Protein AF-A0AAV3VYD9-F1 (afdb_monomer)

Foldseek 3Di:
DQPVLVVLVVLLVVLVVLVLLLLLLLLLLVLLLVLLPDPDPVVVVVVVVVVVVVCVVVVVVVVVVVVVVCVVVVPCVPPDVVVCVVVCVVPPPCPPPDPDPVNVVVPQQDDPDPVCLSDSSNVNVVNVVSNVNSNVLNVVPPVSPVVSVVSNVSNVVSVVSVVVSVVSVVSNVVSVCSNVPD

InterPro domains:
  IPR001991 Sodium:dicarboxylate symporter [PF00375] (3-182)
  IPR001991 Sodium:dicarboxylate symporter [PTHR42865] (5-181)
  IPR036458 Sodium:dicarboxylate symporter superfamily [G3DSA:1.10.3860.10] (2-182)
  IPR036458 Sodium:dicarboxylate symporter superfamily [SSF118215] (5-181)

Mean predicted aligned error: 10.73 Å

Secondary structure (DSSP, 8-state):
-TTTGGGTHHHHHHHHHHHHHHHHHHHHHHHHHHHHT-S-HHHHHHHHHHHHHHHHHHHHHHHHHHHHHHHHH-TTTT--THHHHHHHHHT-----TT--HHHHHHHHH--SSHHHHTSGGGHHHHHHHHHHHHHHHHHTHHHHHHHHHHHHHHHHHHHHHHHHHHHHHHHHHHHHHHHHH-

pLDDT: mean 80.85, std 14.14, range [41.44, 96.25]

Nearest PDB structures (foldseek):
  7awl-assembly1_A  TM=7.822E-01  e=3.784E-04  Homo sapiens
  7awp-assembly1_A  TM=7.091E-01  e=5.932E-04  Homo sapiens

Organism: NCBI:txid223919

Solvent-accessible surface area (backbone atoms only — not comparable to full-atom values): 9770 Å² total; per-residue (Å²): 96,68,76,71,26,59,74,34,36,62,52,16,50,49,44,53,50,53,55,58,63,47,48,50,59,42,52,36,23,43,46,16,21,58,42,25,72,50,93,48,73,75,54,54,62,52,51,53,53,52,52,51,52,52,51,52,53,51,49,53,54,50,49,54,51,50,53,51,52,46,70,74,67,42,89,62,77,86,64,62,71,71,71,49,53,63,51,53,62,74,58,51,69,74,71,62,83,82,68,45,74,66,53,57,49,48,59,50,50,46,68,96,47,78,72,50,41,70,33,77,92,30,48,58,20,29,51,51,52,19,45,51,52,5,46,52,32,41,74,46,47,80,79,14,47,65,56,34,51,50,28,44,50,47,26,54,52,43,52,52,52,52,52,58,53,54,72,49,38,68,60,15,51,50,22,40,51,39,44,78,76,53

Structure (mmCIF, N/CA/C/O backbone):
data_AF-A0AAV3VYD9-F1
#
_entry.id   AF-A0AAV3VYD9-F1
#
loop_
_atom_site.group_PDB
_atom_site.id
_atom_site.type_symbol
_atom_site.label_atom_id
_atom_site.label_alt_id
_atom_site.label_comp_id
_atom_site.label_asym_id
_atom_site.label_entity_id
_atom_site.label_seq_id
_atom_site.pdbx_PDB_ins_code
_atom_site.Cartn_x
_atom_site.Cartn_y
_atom_site.Cartn_z
_atom_site.occupancy
_atom_site.B_iso_or_equiv
_atom_site.auth_seq_id
_atom_site.auth_comp_id
_atom_sit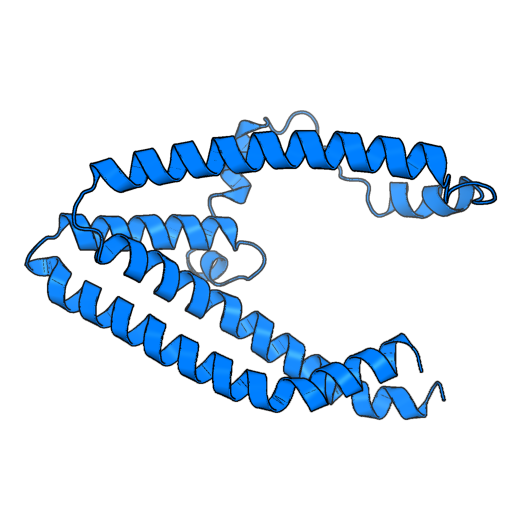e.auth_asym_id
_atom_site.auth_atom_id
_atom_site.pdbx_PDB_model_num
ATOM 1 N N . MET A 1 1 ? 13.349 -8.724 -33.057 1.00 50.47 1 MET A N 1
ATOM 2 C CA . MET A 1 1 ? 12.192 -9.263 -33.808 1.00 50.47 1 MET A CA 1
ATOM 3 C C . MET A 1 1 ? 11.042 -8.254 -33.669 1.00 50.47 1 MET A C 1
ATOM 5 O O . MET A 1 1 ? 10.040 -8.552 -33.035 1.00 50.47 1 MET A O 1
ATOM 9 N N . GLY A 1 2 ? 11.182 -7.061 -34.263 1.00 57.44 2 GLY A N 1
ATOM 10 C CA . GLY A 1 2 ? 10.432 -5.859 -33.850 1.00 57.44 2 GLY A CA 1
ATOM 11 C C . GLY A 1 2 ? 8.926 -5.817 -34.159 1.00 57.44 2 GLY A C 1
ATOM 12 O O . GLY A 1 2 ? 8.182 -5.176 -33.428 1.00 57.44 2 GLY A O 1
ATOM 13 N N . ASP A 1 3 ? 8.431 -6.537 -35.175 1.00 59.22 3 ASP A N 1
ATOM 14 C CA . ASP A 1 3 ? 6.988 -6.537 -35.504 1.00 59.22 3 ASP A CA 1
ATOM 15 C C . ASP A 1 3 ? 6.217 -7.737 -34.930 1.00 59.22 3 ASP A C 1
ATOM 17 O O . ASP A 1 3 ? 5.017 -7.646 -34.673 1.00 59.22 3 ASP A O 1
ATOM 21 N N . LYS A 1 4 ? 6.896 -8.859 -34.650 1.00 56.44 4 LYS A N 1
ATOM 22 C CA . LYS A 1 4 ? 6.267 -10.049 -34.042 1.00 56.44 4 LYS A CA 1
ATOM 23 C C . LYS A 1 4 ? 6.101 -9.917 -32.520 1.00 56.44 4 LYS A C 1
ATOM 25 O O . LYS A 1 4 ? 5.222 -10.561 -31.953 1.00 56.44 4 LYS A O 1
ATOM 30 N N . ALA A 1 5 ? 6.883 -9.053 -31.867 1.00 57.97 5 ALA A N 1
ATOM 31 C CA . ALA A 1 5 ? 6.793 -8.778 -30.429 1.00 57.97 5 ALA A CA 1
ATOM 32 C C . ALA A 1 5 ? 5.527 -7.988 -30.030 1.00 57.97 5 ALA A C 1
ATOM 34 O O . ALA A 1 5 ? 5.033 -8.123 -28.909 1.00 57.97 5 ALA A O 1
ATOM 35 N N . LYS A 1 6 ? 4.927 -7.220 -30.955 1.00 62.19 6 LYS A N 1
ATOM 36 C CA . LYS A 1 6 ? 3.648 -6.516 -30.722 1.00 62.19 6 LYS A CA 1
ATOM 37 C C . LYS A 1 6 ? 2.469 -7.457 -30.465 1.00 62.19 6 LYS A C 1
ATOM 39 O O . LYS A 1 6 ? 1.514 -7.052 -29.812 1.00 62.19 6 LYS A O 1
ATOM 44 N N . ILE A 1 7 ? 2.547 -8.712 -30.913 1.00 66.44 7 ILE A N 1
ATOM 45 C CA . ILE A 1 7 ? 1.498 -9.721 -30.691 1.00 66.44 7 ILE A CA 1
ATOM 46 C C . ILE A 1 7 ? 1.392 -10.089 -29.200 1.00 66.44 7 ILE A C 1
ATOM 48 O O . ILE A 1 7 ? 0.309 -10.416 -28.721 1.00 66.44 7 ILE A O 1
ATOM 52 N N . PHE A 1 8 ? 2.489 -9.973 -28.441 1.00 69.50 8 PHE A N 1
ATOM 53 C CA . PHE A 1 8 ? 2.517 -10.253 -27.001 1.00 69.50 8 PHE A CA 1
ATOM 54 C C . PHE A 1 8 ? 2.193 -9.024 -26.135 1.00 69.50 8 PHE A C 1
ATOM 56 O O . PHE A 1 8 ? 1.803 -9.180 -24.980 1.00 69.50 8 PHE A O 1
ATOM 63 N N . ALA A 1 9 ? 2.254 -7.808 -26.689 1.00 74.69 9 ALA A N 1
ATOM 64 C CA . ALA A 1 9 ? 1.874 -6.570 -26.001 1.00 74.69 9 ALA A CA 1
ATOM 65 C C . ALA A 1 9 ? 0.512 -6.624 -25.266 1.00 74.69 9 ALA A C 1
ATOM 67 O O . ALA A 1 9 ? 0.464 -6.201 -24.108 1.00 74.69 9 ALA A O 1
ATOM 68 N N . PRO A 1 10 ? -0.586 -7.166 -25.842 1.00 81.94 10 PRO A N 1
ATOM 69 C CA . PRO A 1 10 ? -1.868 -7.246 -25.137 1.00 81.94 10 PRO A CA 1
ATOM 70 C C . PRO A 1 10 ? -1.821 -8.117 -23.872 1.00 81.94 10 PRO A C 1
ATOM 72 O O . PRO A 1 10 ? -2.524 -7.812 -22.911 1.00 81.94 10 PRO A O 1
ATOM 75 N N . LEU A 1 11 ? -0.974 -9.152 -23.822 1.00 81.75 11 LEU A N 1
ATOM 76 C CA . LEU A 1 11 ? -0.834 -10.021 -22.645 1.00 81.75 11 LEU A CA 1
ATOM 77 C C . LEU A 1 11 ? -0.140 -9.297 -21.485 1.00 81.75 11 LEU A C 1
ATOM 79 O O . LEU A 1 11 ? -0.572 -9.429 -20.337 1.00 81.75 11 LEU A O 1
ATOM 83 N N . GLY A 1 12 ? 0.896 -8.508 -21.789 1.00 82.12 12 GLY A N 1
ATOM 84 C CA . GLY A 1 12 ? 1.578 -7.657 -20.811 1.00 82.12 12 GLY A CA 1
ATOM 85 C C . GLY A 1 12 ? 0.694 -6.503 -20.339 1.00 82.12 12 GLY A C 1
ATOM 86 O O . GLY A 1 12 ? 0.603 -6.239 -19.141 1.00 82.12 12 GLY A O 1
ATOM 87 N N . ASN A 1 13 ? -0.037 -5.869 -21.259 1.00 85.56 13 ASN A N 1
ATOM 88 C CA . ASN A 1 13 ? -0.940 -4.772 -20.919 1.00 85.56 13 ASN A CA 1
ATOM 89 C C . ASN A 1 13 ? -2.125 -5.245 -20.063 1.00 85.56 13 ASN A C 1
ATOM 91 O O . ASN A 1 13 ? -2.513 -4.563 -19.118 1.00 85.56 13 ASN A O 1
ATOM 95 N N . LEU A 1 14 ? -2.659 -6.443 -20.332 1.00 87.25 14 LEU A N 1
ATOM 96 C CA . LEU A 1 14 ? -3.676 -7.070 -19.488 1.00 87.25 14 LEU A CA 1
ATOM 97 C C . LEU A 1 14 ? -3.165 -7.279 -18.057 1.00 87.25 14 LEU A C 1
ATOM 99 O O . LEU A 1 14 ? -3.857 -6.916 -17.110 1.00 87.25 14 LEU A O 1
ATOM 103 N N . PHE A 1 15 ? -1.950 -7.811 -17.888 1.00 88.00 15 PHE A N 1
ATOM 104 C CA . PHE A 1 15 ? -1.350 -7.991 -16.562 1.00 88.00 15 PHE A CA 1
ATOM 105 C C . PHE A 1 15 ? -1.209 -6.661 -15.811 1.00 88.00 15 PHE A C 1
ATOM 107 O O . PHE A 1 15 ? -1.638 -6.554 -14.661 1.00 88.00 15 PHE A O 1
ATOM 114 N N . LEU A 1 16 ? -0.651 -5.640 -16.468 1.00 88.25 16 LEU A N 1
ATOM 115 C CA . LEU A 1 16 ? -0.477 -4.318 -15.865 1.00 88.25 16 LEU A CA 1
ATOM 116 C C . LEU A 1 16 ? -1.819 -3.692 -15.475 1.00 88.25 16 LEU A C 1
ATOM 118 O O . LEU A 1 16 ? -1.951 -3.193 -14.358 1.00 88.25 16 LEU A O 1
ATOM 122 N N . ASN A 1 17 ? -2.828 -3.779 -16.344 1.00 89.94 17 ASN A N 1
ATOM 123 C CA . ASN A 1 17 ? -4.168 -3.276 -16.049 1.00 89.94 17 ASN A CA 1
ATOM 124 C C . ASN A 1 17 ? -4.786 -3.989 -14.840 1.00 89.94 17 ASN A C 1
ATOM 126 O O . ASN A 1 17 ? -5.318 -3.321 -13.958 1.00 89.94 17 ASN A O 1
ATOM 130 N N . LEU A 1 18 ? -4.655 -5.316 -14.744 1.00 89.88 18 LEU A N 1
ATOM 131 C CA . LEU A 1 18 ? -5.141 -6.077 -13.589 1.00 89.88 18 LEU A CA 1
ATOM 132 C C . LEU A 1 18 ? -4.458 -5.635 -12.285 1.00 89.88 18 LEU A C 1
ATOM 134 O O . LEU A 1 18 ? -5.140 -5.409 -11.285 1.00 89.88 18 LEU A O 1
ATOM 138 N N . ILE A 1 19 ? -3.134 -5.449 -12.289 1.00 89.38 19 ILE A N 1
ATOM 139 C CA . ILE A 1 19 ? -2.397 -4.955 -11.115 1.00 89.38 19 ILE A CA 1
ATOM 140 C C . ILE A 1 19 ? -2.826 -3.528 -10.747 1.00 89.38 19 ILE A C 1
ATOM 142 O O . ILE A 1 19 ? -3.051 -3.236 -9.571 1.00 89.38 19 ILE A O 1
ATOM 146 N N . PHE A 1 20 ? -2.985 -2.642 -11.732 1.00 88.44 20 PHE A N 1
ATOM 147 C CA . PHE A 1 20 ? -3.399 -1.261 -11.488 1.00 88.44 20 PHE A CA 1
ATOM 148 C C . PHE A 1 20 ? -4.834 -1.152 -10.972 1.00 88.44 20 PHE A C 1
ATOM 150 O O . PHE A 1 20 ? -5.078 -0.355 -10.068 1.00 88.44 20 PHE A O 1
ATOM 157 N N . THR A 1 21 ? -5.768 -1.965 -11.470 1.00 90.12 21 THR A N 1
ATOM 158 C CA . THR A 1 21 ? -7.143 -2.008 -10.951 1.00 90.12 21 THR A CA 1
ATOM 159 C C . THR A 1 21 ? -7.190 -2.557 -9.528 1.00 90.12 21 THR A C 1
ATOM 161 O O . THR A 1 21 ? -7.949 -2.044 -8.711 1.00 90.12 21 THR A O 1
ATOM 164 N N . MET A 1 22 ? -6.357 -3.548 -9.195 1.00 91.31 22 MET A N 1
ATOM 165 C CA . MET A 1 22 ? -6.303 -4.106 -7.839 1.00 91.31 22 MET A CA 1
ATOM 166 C C . MET A 1 22 ? -5.689 -3.171 -6.802 1.00 91.31 22 MET A C 1
ATOM 168 O O . MET A 1 22 ? -5.936 -3.351 -5.610 1.00 91.31 22 MET A O 1
ATOM 172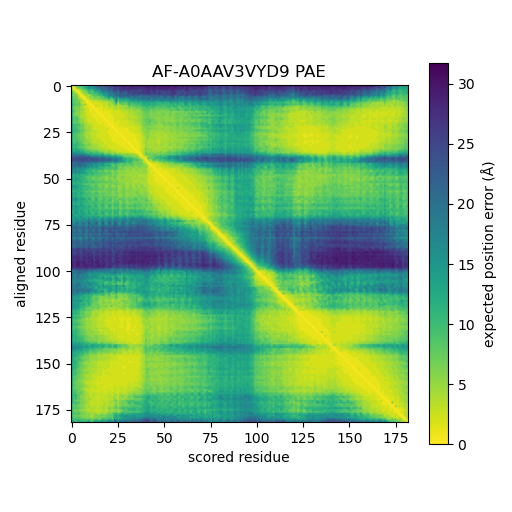 N N . LEU A 1 23 ? -4.928 -2.167 -7.236 1.00 90.94 23 LEU A N 1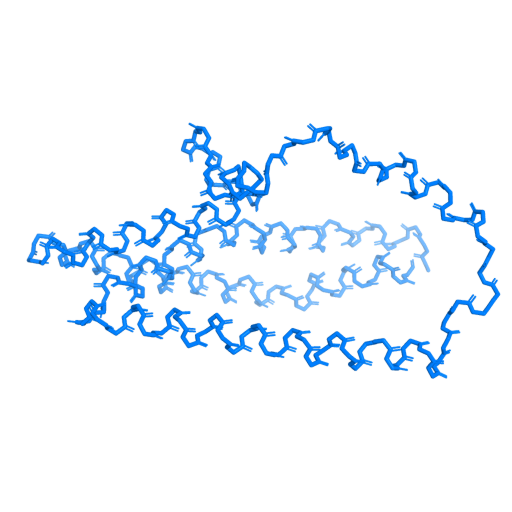
ATOM 173 C CA . LEU A 1 23 ? -4.252 -1.212 -6.362 1.00 90.94 23 LEU A CA 1
ATOM 174 C C . LEU A 1 23 ? -5.243 -0.424 -5.490 1.00 90.94 23 LEU A C 1
ATOM 176 O O . LEU A 1 23 ? -5.013 -0.235 -4.299 1.00 90.94 23 LEU A O 1
ATOM 180 N N . VAL A 1 24 ? -6.370 -0.003 -6.056 1.00 92.12 24 VAL A N 1
ATOM 181 C CA . VAL A 1 24 ? -7.401 0.762 -5.339 1.00 92.12 24 VAL A CA 1
ATOM 182 C C . VAL A 1 24 ? -8.045 -0.059 -4.204 1.00 92.12 24 VAL A C 1
ATOM 184 O O . VAL A 1 24 ? -7.949 0.358 -3.046 1.00 92.12 24 VAL A O 1
ATOM 187 N N . PRO A 1 25 ? -8.648 -1.242 -4.454 1.00 92.12 25 PRO A N 1
ATOM 188 C CA . PRO A 1 25 ? -9.282 -2.028 -3.399 1.00 92.12 25 PRO A CA 1
ATOM 189 C C . PRO A 1 25 ? -8.281 -2.552 -2.364 1.00 92.12 25 PRO A C 1
ATOM 191 O O . PRO A 1 25 ? -8.611 -2.567 -1.178 1.00 92.12 25 PRO A O 1
ATOM 194 N N . ILE A 1 26 ? -7.061 -2.947 -2.762 1.00 94.00 26 ILE A N 1
ATOM 195 C CA . ILE A 1 26 ? -6.076 -3.454 -1.791 1.00 94.00 26 ILE A CA 1
ATOM 196 C C . ILE A 1 26 ? -5.644 -2.360 -0.824 1.00 94.00 26 ILE A C 1
ATOM 198 O O . ILE A 1 26 ? -5.606 -2.600 0.381 1.00 94.00 26 ILE A O 1
ATOM 202 N N . VAL A 1 27 ? -5.379 -1.153 -1.326 1.00 93.56 27 VAL A N 1
ATOM 203 C CA . VAL A 1 27 ? -4.988 -0.017 -0.488 1.00 93.56 27 VAL A CA 1
ATOM 204 C C . VAL A 1 27 ? -6.129 0.356 0.452 1.00 93.56 27 VAL A C 1
ATOM 206 O O . VAL A 1 27 ? -5.896 0.490 1.654 1.00 93.56 27 VAL A O 1
ATOM 209 N N . PHE A 1 28 ? -7.362 0.423 -0.058 1.00 94.44 28 PHE A N 1
ATOM 210 C CA . PHE A 1 28 ? -8.531 0.735 0.758 1.00 94.44 28 PHE A CA 1
ATOM 211 C C . PHE A 1 28 ? -8.736 -0.270 1.897 1.00 94.44 28 PHE A C 1
ATOM 213 O O . PHE A 1 28 ? -8.681 0.100 3.073 1.00 94.44 28 PHE A O 1
ATOM 220 N N . PHE A 1 29 ? -8.919 -1.554 1.572 1.00 95.56 29 PHE A N 1
ATOM 221 C CA . PHE A 1 29 ? -9.206 -2.568 2.585 1.00 95.56 29 PHE A CA 1
ATOM 222 C C . PHE A 1 29 ? -8.025 -2.797 3.529 1.00 95.56 29 PHE A C 1
ATOM 224 O O . PHE A 1 29 ? -8.232 -2.952 4.733 1.00 95.56 29 PHE A O 1
ATOM 231 N N . SER A 1 30 ? -6.787 -2.795 3.027 1.00 94.25 30 SER A N 1
ATOM 232 C CA . SER A 1 30 ? -5.606 -3.022 3.865 1.00 94.25 30 SER A CA 1
ATOM 233 C C . SER A 1 30 ? -5.406 -1.895 4.876 1.00 94.25 30 SER A C 1
ATOM 235 O O . SER A 1 30 ? -5.179 -2.173 6.051 1.00 94.25 30 SER A O 1
ATOM 237 N N . ILE A 1 31 ? -5.502 -0.631 4.457 1.00 93.50 31 ILE A N 1
ATOM 238 C CA . ILE A 1 31 ? -5.259 0.506 5.357 1.00 93.50 31 ILE A CA 1
ATOM 239 C C . ILE A 1 31 ? -6.425 0.677 6.330 1.00 93.50 31 ILE A C 1
ATOM 241 O O . ILE A 1 31 ? -6.204 0.805 7.537 1.00 93.50 31 ILE A O 1
ATOM 245 N N . ALA A 1 32 ? -7.664 0.616 5.831 1.00 93.75 32 ALA A N 1
ATOM 246 C CA . ALA A 1 32 ? -8.843 0.743 6.677 1.00 93.75 32 ALA A CA 1
ATOM 247 C C . ALA A 1 32 ? -8.913 -0.386 7.721 1.00 93.75 32 ALA A C 1
ATOM 249 O O . ALA A 1 32 ? -9.151 -0.108 8.897 1.00 93.75 32 ALA A O 1
ATOM 250 N N . SER A 1 33 ? -8.641 -1.643 7.339 1.00 93.50 33 SER A N 1
ATOM 251 C CA . SER A 1 33 ? -8.625 -2.770 8.288 1.00 93.50 33 SER A CA 1
ATOM 252 C C . SER A 1 33 ? -7.481 -2.678 9.301 1.00 93.50 33 SER A C 1
ATOM 254 O O . SER A 1 33 ? -7.706 -2.952 10.481 1.00 93.50 33 SER A O 1
ATOM 256 N N . ALA A 1 34 ? -6.283 -2.254 8.887 1.00 90.88 34 ALA A N 1
ATOM 257 C CA . ALA A 1 34 ? -5.143 -2.084 9.788 1.00 90.88 34 ALA A CA 1
ATOM 258 C C . ALA A 1 34 ? -5.434 -1.056 10.891 1.00 90.88 34 ALA A C 1
ATOM 260 O O . ALA A 1 34 ? -5.057 -1.255 12.046 1.00 90.88 34 ALA A O 1
ATOM 261 N N . ILE A 1 35 ? -6.136 0.026 10.549 1.00 90.12 35 ILE A N 1
ATOM 262 C CA . ILE A 1 35 ? -6.487 1.081 11.504 1.00 90.12 35 ILE A CA 1
ATOM 263 C C . ILE A 1 35 ? -7.684 0.682 12.363 1.00 90.12 35 ILE A C 1
ATOM 265 O O . ILE A 1 35 ? -7.651 0.898 13.573 1.00 90.12 35 ILE A O 1
ATOM 269 N N . ALA A 1 36 ? -8.700 0.045 11.775 1.00 89.12 36 ALA A N 1
ATOM 270 C CA . ALA A 1 36 ? -9.888 -0.405 12.498 1.00 89.12 36 ALA A CA 1
ATOM 271 C C . ALA A 1 36 ? -9.574 -1.430 13.606 1.00 89.12 36 ALA A C 1
ATOM 273 O O . ALA A 1 36 ? -10.264 -1.455 14.621 1.00 89.12 36 ALA A O 1
ATOM 274 N N . ASN A 1 37 ? -8.532 -2.252 13.432 1.00 85.81 37 ASN A N 1
ATOM 275 C CA . ASN A 1 37 ? -8.127 -3.291 14.392 1.00 85.81 37 ASN A CA 1
ATOM 276 C C . ASN A 1 37 ? -7.063 -2.825 15.406 1.00 85.81 37 ASN A C 1
ATOM 278 O O . ASN A 1 37 ? -6.467 -3.639 16.109 1.00 85.81 37 ASN A O 1
ATOM 282 N N . MET A 1 38 ? -6.772 -1.526 15.480 1.00 82.31 38 MET A N 1
ATOM 283 C CA . MET A 1 38 ? -5.711 -1.013 16.343 1.00 82.31 38 MET A CA 1
ATOM 284 C C . MET A 1 38 ? -6.237 -0.634 17.733 1.00 82.31 38 MET A C 1
ATOM 286 O O . MET A 1 38 ? -6.883 0.390 17.918 1.00 82.31 38 MET A O 1
ATOM 290 N N . ASP A 1 39 ? -5.868 -1.414 18.752 1.00 68.56 39 ASP A N 1
ATOM 291 C CA . ASP A 1 39 ? -6.396 -1.275 20.124 1.00 68.56 39 ASP A CA 1
ATOM 292 C C . ASP A 1 39 ? -6.063 0.044 20.844 1.00 68.56 39 ASP A C 1
ATOM 294 O O . ASP A 1 39 ? -6.691 0.401 21.842 1.00 68.56 39 ASP A O 1
ATOM 298 N N . LYS A 1 40 ? -5.019 0.765 20.419 1.00 68.06 40 LYS A N 1
ATOM 299 C CA . LYS A 1 40 ? -4.555 1.976 21.114 1.00 68.06 40 LYS A CA 1
ATOM 300 C C . LYS A 1 40 ? -4.358 3.117 20.127 1.00 68.06 40 LYS A C 1
ATOM 302 O O . LYS A 1 40 ? -3.304 3.214 19.509 1.00 68.06 40 LYS A O 1
ATOM 307 N N . SER A 1 41 ? -5.307 4.051 20.095 1.00 64.94 41 SER A N 1
ATOM 308 C CA . SER A 1 41 ? -5.237 5.296 19.307 1.00 64.94 41 SER A CA 1
ATOM 309 C C . SER A 1 41 ? -3.908 6.070 19.490 1.00 64.94 41 SER A C 1
ATOM 311 O O . SER A 1 41 ? -3.329 6.556 18.522 1.00 64.94 41 SER A O 1
ATOM 313 N N . LYS A 1 42 ? -3.307 6.068 20.697 1.00 65.94 42 LYS A N 1
ATOM 314 C CA . LYS A 1 42 ? -1.982 6.687 20.951 1.00 65.94 42 LYS A CA 1
ATOM 315 C C . LYS A 1 42 ? -0.807 6.011 20.223 1.00 65.94 42 LYS A C 1
ATOM 317 O O . LYS A 1 42 ? 0.231 6.643 20.039 1.00 65.94 42 LYS A O 1
ATOM 322 N N . ARG A 1 43 ? -0.927 4.736 19.830 1.00 74.00 43 ARG A N 1
ATOM 323 C CA . ARG A 1 43 ? 0.124 4.033 19.071 1.00 74.00 43 ARG A CA 1
ATOM 324 C C . ARG A 1 43 ? 0.195 4.530 17.627 1.00 74.00 43 ARG A C 1
ATOM 326 O O . ARG A 1 43 ? 1.301 4.650 17.115 1.00 74.00 43 ARG A O 1
ATOM 333 N N . LEU A 1 44 ? -0.938 4.896 17.023 1.00 75.88 44 LEU A N 1
ATOM 334 C CA . LEU A 1 44 ? -1.002 5.353 15.632 1.00 75.88 44 LEU A CA 1
ATOM 335 C C . LEU A 1 44 ? -0.161 6.614 15.395 1.00 75.88 44 LEU A C 1
ATOM 337 O O . LEU A 1 44 ? 0.701 6.617 14.521 1.00 75.88 44 LEU A O 1
ATOM 341 N N . GLY A 1 45 ? -0.341 7.650 16.221 1.00 79.06 45 GLY A N 1
ATOM 342 C CA . GLY A 1 45 ? 0.427 8.895 16.088 1.00 79.06 45 GLY A CA 1
ATOM 343 C C . GLY A 1 45 ? 1.935 8.686 16.256 1.00 79.06 45 GLY A C 1
ATOM 344 O O . GLY A 1 45 ? 2.731 9.255 15.512 1.00 79.06 45 GLY A O 1
ATOM 345 N N . ARG A 1 46 ? 2.342 7.805 17.182 1.00 85.25 46 ARG A N 1
ATOM 346 C CA . ARG A 1 46 ? 3.756 7.454 17.376 1.00 85.25 46 ARG A CA 1
ATOM 347 C C . ARG A 1 46 ? 4.332 6.728 16.161 1.00 85.25 46 ARG A C 1
ATOM 349 O O . ARG A 1 46 ? 5.435 7.062 15.748 1.00 85.25 46 ARG A O 1
ATOM 356 N N . ILE A 1 47 ? 3.600 5.763 15.602 1.00 85.81 47 ILE A N 1
ATOM 357 C CA . ILE A 1 47 ? 4.020 5.040 14.394 1.00 85.81 47 ILE A CA 1
ATOM 358 C C . ILE A 1 47 ? 4.196 6.031 13.243 1.00 85.81 47 ILE A C 1
ATOM 360 O O . ILE A 1 47 ? 5.261 6.058 12.641 1.00 85.81 47 ILE A O 1
ATOM 364 N N . PHE A 1 48 ? 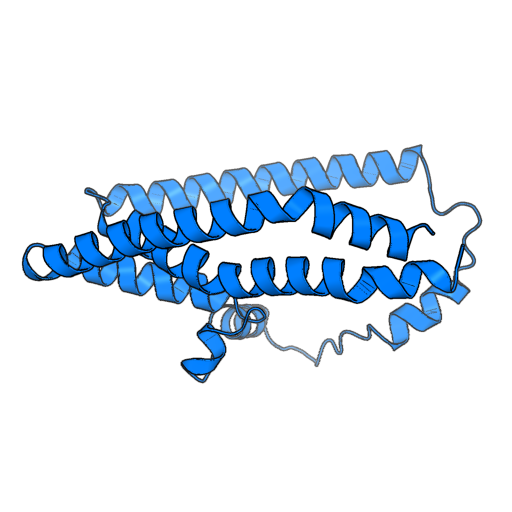3.212 6.902 13.008 1.00 84.25 48 PHE A N 1
ATOM 365 C CA . PHE A 1 48 ? 3.266 7.890 11.930 1.00 84.25 48 PHE A CA 1
ATOM 366 C C . PHE A 1 48 ? 4.480 8.825 12.046 1.00 84.25 48 PHE A C 1
ATOM 368 O O . PHE A 1 48 ? 5.201 9.026 11.070 1.00 84.25 48 PHE A O 1
ATOM 375 N N . ILE A 1 49 ? 4.754 9.346 13.248 1.00 89.19 49 ILE A N 1
ATOM 376 C CA . ILE A 1 49 ? 5.913 10.217 13.502 1.00 89.19 49 ILE A CA 1
ATOM 377 C C . ILE A 1 49 ? 7.231 9.469 13.287 1.00 89.19 49 ILE A C 1
ATOM 379 O O . ILE A 1 49 ? 8.126 9.997 12.631 1.00 89.19 49 ILE A O 1
ATOM 383 N N . ILE A 1 50 ? 7.357 8.242 13.809 1.00 92.62 50 ILE A N 1
ATOM 384 C CA . ILE A 1 50 ? 8.565 7.427 13.617 1.00 92.62 50 ILE A CA 1
ATOM 385 C C . ILE A 1 50 ? 8.783 7.170 12.124 1.00 92.62 50 ILE A C 1
ATOM 387 O O . ILE A 1 50 ? 9.879 7.399 11.626 1.00 92.62 50 ILE A O 1
ATOM 391 N N . THR A 1 51 ? 7.737 6.774 11.397 1.00 90.44 51 THR A N 1
ATOM 392 C CA . THR A 1 51 ? 7.795 6.528 9.954 1.00 90.44 51 THR A CA 1
ATOM 393 C C . THR A 1 51 ? 8.222 7.773 9.176 1.00 90.44 51 THR A C 1
ATOM 395 O O . THR A 1 51 ? 9.088 7.669 8.309 1.00 90.44 51 THR A O 1
ATOM 398 N N . LEU A 1 52 ? 7.681 8.951 9.503 1.00 91.25 52 LEU A N 1
ATOM 399 C CA . LEU A 1 52 ? 8.045 10.205 8.839 1.00 91.25 52 LEU A CA 1
ATOM 400 C C . LEU A 1 52 ? 9.519 10.568 9.068 1.00 91.25 52 LEU A C 1
ATOM 402 O O . LEU A 1 52 ? 10.215 10.946 8.126 1.00 91.25 52 LEU A O 1
ATOM 406 N N . ILE A 1 53 ? 10.009 10.406 10.300 1.00 94.75 53 ILE A N 1
ATOM 407 C CA . ILE A 1 53 ? 11.415 10.653 10.644 1.00 94.75 53 ILE A CA 1
ATOM 408 C C . ILE A 1 53 ? 12.326 9.659 9.916 1.00 94.75 53 ILE A C 1
ATOM 410 O O . ILE A 1 53 ? 13.316 10.074 9.313 1.00 94.75 53 ILE A O 1
ATOM 414 N N . THR A 1 54 ? 11.991 8.365 9.923 1.00 95.38 54 THR A N 1
ATOM 415 C CA . THR A 1 54 ? 12.774 7.337 9.227 1.00 95.38 54 THR A CA 1
ATOM 416 C C . THR A 1 54 ? 12.839 7.617 7.727 1.00 95.38 54 THR A C 1
ATOM 418 O O . THR A 1 54 ? 13.936 7.648 7.177 1.00 95.38 54 THR A O 1
ATOM 421 N N . PHE A 1 55 ? 11.710 7.908 7.071 1.00 93.81 55 PHE A N 1
ATOM 422 C CA . PHE A 1 55 ? 11.712 8.248 5.646 1.00 93.81 55 PHE A CA 1
ATOM 423 C C . PHE A 1 55 ? 12.488 9.528 5.347 1.00 93.81 55 PHE A C 1
ATOM 425 O O . PHE A 1 55 ? 13.246 9.548 4.381 1.00 93.81 55 PHE A O 1
ATOM 432 N N . GLY A 1 56 ? 12.342 10.571 6.167 1.00 93.50 56 GLY A N 1
ATOM 433 C CA . GLY A 1 56 ? 13.079 11.821 5.987 1.00 93.50 56 GLY A CA 1
ATOM 434 C C . GLY A 1 56 ? 14.591 11.611 6.058 1.00 93.50 56 GLY A C 1
ATOM 435 O O . GLY A 1 56 ? 15.319 12.025 5.157 1.00 93.50 56 GLY A O 1
ATOM 436 N N . ILE A 1 57 ? 15.064 10.899 7.084 1.00 96.06 57 ILE A N 1
ATOM 437 C CA . ILE A 1 57 ? 16.491 10.597 7.254 1.00 96.06 57 ILE A CA 1
ATOM 438 C C . ILE A 1 57 ? 17.000 9.721 6.103 1.00 96.06 57 ILE A C 1
ATOM 440 O O . ILE A 1 57 ? 18.021 10.042 5.493 1.00 96.06 57 ILE A O 1
ATOM 444 N N . THR A 1 58 ? 16.286 8.646 5.758 1.00 96.25 58 THR A N 1
ATOM 445 C CA . THR A 1 58 ? 16.681 7.757 4.656 1.00 96.25 58 THR A CA 1
ATOM 446 C C . THR A 1 58 ? 16.686 8.483 3.309 1.00 96.25 58 THR A C 1
ATOM 448 O O . THR A 1 58 ? 17.603 8.263 2.520 1.00 96.25 58 THR A O 1
ATOM 451 N N . ALA A 1 59 ? 15.733 9.382 3.049 1.00 94.00 59 ALA A N 1
ATOM 452 C CA . ALA A 1 59 ? 15.691 10.177 1.822 1.00 94.00 59 ALA A CA 1
ATOM 453 C C . ALA A 1 59 ? 16.893 11.124 1.710 1.00 94.00 59 ALA A C 1
ATOM 455 O O . ALA A 1 59 ? 17.503 11.210 0.645 1.00 94.00 59 ALA A O 1
ATOM 456 N N . ILE A 1 60 ? 17.281 11.781 2.808 1.00 95.56 60 ILE A N 1
ATOM 457 C CA . ILE A 1 60 ? 18.469 12.647 2.841 1.00 95.56 60 ILE A CA 1
ATOM 458 C C . ILE A 1 60 ? 19.733 11.828 2.560 1.00 95.56 60 ILE A C 1
ATOM 460 O O . ILE A 1 60 ? 20.526 12.199 1.695 1.00 95.56 60 ILE A O 1
ATOM 464 N N . ILE A 1 61 ? 19.901 10.688 3.238 1.00 96.00 61 ILE A N 1
ATOM 465 C CA . ILE A 1 61 ? 21.050 9.793 3.033 1.00 96.00 61 ILE A CA 1
ATOM 466 C C . ILE A 1 61 ? 21.092 9.295 1.582 1.00 96.00 61 ILE A C 1
ATOM 468 O O . ILE A 1 61 ? 22.133 9.376 0.930 1.00 96.00 61 ILE A O 1
ATOM 472 N N . SER A 1 62 ? 19.957 8.835 1.050 1.00 95.50 62 SER A N 1
ATOM 473 C CA . SER A 1 62 ? 19.840 8.386 -0.339 1.00 95.50 62 SER A CA 1
ATOM 474 C C . SER A 1 62 ? 20.158 9.504 -1.334 1.00 95.50 62 SER A C 1
ATOM 476 O O . SER A 1 62 ? 20.797 9.241 -2.350 1.00 95.50 62 SER A O 1
ATOM 478 N N . GLY A 1 63 ? 19.745 10.743 -1.053 1.00 93.81 63 GLY A N 1
ATOM 479 C CA . GLY A 1 63 ? 20.054 11.906 -1.883 1.00 93.81 63 GLY A CA 1
ATOM 480 C C . GLY A 1 63 ? 21.552 12.207 -1.924 1.00 93.81 63 GLY A C 1
ATOM 481 O O . GLY A 1 63 ? 22.110 12.411 -3.001 1.00 93.81 63 GLY A O 1
ATOM 482 N N . ILE A 1 64 ? 22.227 12.157 -0.772 1.00 95.06 64 ILE A N 1
ATOM 483 C CA . ILE A 1 64 ? 23.682 12.350 -0.684 1.00 95.06 64 ILE A CA 1
ATOM 484 C C . ILE A 1 64 ? 24.415 11.272 -1.489 1.00 95.06 64 ILE A C 1
ATOM 486 O O . ILE A 1 64 ? 25.275 11.597 -2.309 1.00 95.06 64 ILE A O 1
ATOM 490 N N . ILE A 1 65 ? 24.044 10.002 -1.301 1.00 94.56 65 ILE A N 1
ATOM 491 C CA . ILE A 1 65 ? 24.629 8.882 -2.051 1.00 94.56 65 ILE A CA 1
ATOM 492 C C . ILE A 1 65 ? 24.393 9.071 -3.552 1.00 94.56 65 ILE A C 1
ATOM 494 O O . ILE A 1 65 ? 25.340 8.968 -4.326 1.00 94.56 65 ILE A O 1
ATOM 498 N N . GLY A 1 66 ? 23.173 9.425 -3.965 1.00 93.00 66 GLY A N 1
ATOM 499 C CA . GLY A 1 66 ? 22.835 9.661 -5.369 1.00 93.00 66 GLY A CA 1
ATOM 500 C C . GLY A 1 66 ? 23.693 10.750 -6.017 1.00 93.00 66 GLY A C 1
ATOM 501 O O . GLY A 1 66 ? 24.211 10.550 -7.115 1.00 93.00 66 GLY A O 1
ATOM 502 N N . VAL A 1 67 ? 23.917 11.871 -5.322 1.00 92.19 67 VAL A N 1
ATOM 503 C CA . VAL A 1 67 ? 24.779 12.960 -5.817 1.00 92.19 67 VAL A CA 1
ATOM 504 C C . VAL A 1 67 ? 26.239 12.517 -5.925 1.00 92.19 67 VAL A C 1
ATOM 506 O O . VAL A 1 67 ? 26.906 12.835 -6.912 1.00 92.19 67 VAL A O 1
ATOM 509 N N . ILE A 1 68 ? 26.747 11.775 -4.939 1.00 92.25 68 ILE A N 1
ATOM 510 C CA . ILE A 1 68 ? 28.120 11.254 -4.963 1.00 92.25 68 ILE A CA 1
ATOM 511 C C . ILE A 1 68 ? 28.293 10.261 -6.120 1.00 92.25 68 ILE A C 1
ATOM 513 O O . ILE A 1 68 ? 29.234 10.395 -6.904 1.00 92.25 68 ILE A O 1
ATOM 517 N N . SER A 1 69 ? 27.366 9.313 -6.278 1.00 89.56 69 SER A N 1
ATOM 518 C CA . SER A 1 69 ? 27.373 8.345 -7.378 1.00 89.56 69 SER A CA 1
ATOM 519 C C . SER A 1 69 ? 27.290 9.032 -8.741 1.00 89.56 69 SER A C 1
ATOM 521 O O . SER A 1 69 ? 28.044 8.675 -9.646 1.00 89.56 69 SER A O 1
ATOM 523 N N . PHE A 1 70 ? 26.447 10.059 -8.885 1.00 88.44 70 PHE A N 1
ATOM 524 C CA . 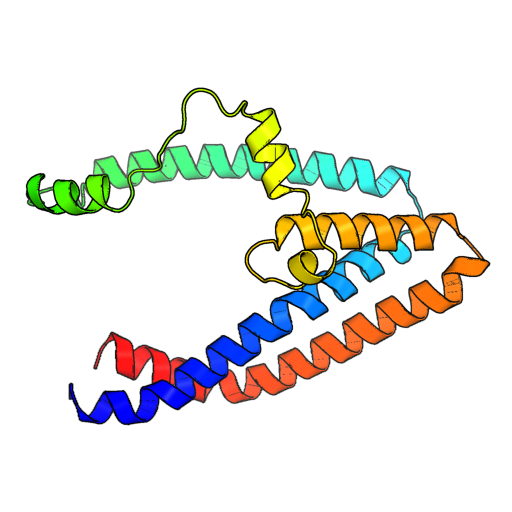PHE A 1 70 ? 26.360 10.841 -10.118 1.00 88.44 70 PHE A CA 1
ATOM 525 C C . PHE A 1 70 ? 27.688 11.531 -10.451 1.00 88.44 70 PHE A C 1
ATOM 527 O O . PHE A 1 70 ? 28.130 11.479 -11.596 1.00 88.44 70 PHE A O 1
ATOM 534 N N . LYS A 1 71 ? 28.367 12.126 -9.460 1.00 85.50 71 LYS A N 1
ATOM 535 C CA . LYS A 1 71 ? 29.684 12.752 -9.667 1.00 85.50 71 LYS A CA 1
ATOM 536 C C . LYS A 1 71 ? 30.780 11.745 -10.026 1.00 85.50 71 LYS A C 1
ATOM 538 O O . LYS A 1 71 ? 31.662 12.094 -10.801 1.00 85.50 71 LYS A O 1
ATOM 543 N N . MET A 1 72 ? 30.738 10.529 -9.475 1.00 86.44 72 MET A N 1
ATOM 544 C CA . MET A 1 72 ? 31.782 9.518 -9.689 1.00 86.44 72 MET A CA 1
ATOM 545 C C . MET A 1 72 ? 31.677 8.832 -11.056 1.00 86.44 72 MET A C 1
ATOM 547 O O . MET A 1 72 ? 32.693 8.626 -11.711 1.00 86.44 72 MET A O 1
ATOM 551 N N . PHE A 1 73 ? 30.461 8.488 -11.488 1.00 84.81 73 PHE A N 1
ATOM 552 C CA . PHE A 1 73 ? 30.242 7.791 -12.760 1.00 84.81 73 PHE A CA 1
ATOM 553 C C . PHE A 1 73 ? 29.935 8.730 -13.928 1.00 84.81 73 PHE A C 1
ATOM 555 O O . PHE A 1 73 ? 30.028 8.296 -15.070 1.00 84.81 73 PHE A O 1
ATOM 562 N N . ASN A 1 74 ? 29.561 9.984 -13.640 1.00 76.62 74 ASN A N 1
ATOM 563 C CA . ASN A 1 74 ? 29.168 11.025 -14.591 1.00 76.62 74 ASN A CA 1
ATOM 564 C C . ASN A 1 74 ? 28.505 10.467 -15.869 1.00 76.62 74 ASN A C 1
ATOM 566 O O . ASN A 1 74 ? 29.091 10.510 -16.951 1.00 76.62 74 ASN A O 1
ATOM 570 N N . PRO A 1 75 ? 27.265 9.954 -15.773 1.00 72.06 75 PRO A N 1
ATOM 571 C CA . PRO A 1 75 ? 26.560 9.384 -16.922 1.00 72.06 75 PRO A CA 1
ATOM 572 C C . PRO A 1 75 ? 26.192 10.431 -17.991 1.00 72.06 75 PRO A C 1
ATOM 574 O O . PRO A 1 75 ? 25.627 10.076 -19.020 1.00 72.06 75 PRO A O 1
ATOM 577 N N . ALA A 1 76 ? 26.482 11.717 -17.750 1.00 70.06 76 ALA A N 1
ATOM 578 C CA . ALA A 1 76 ? 26.180 12.825 -18.647 1.00 70.06 76 ALA A CA 1
ATOM 579 C C 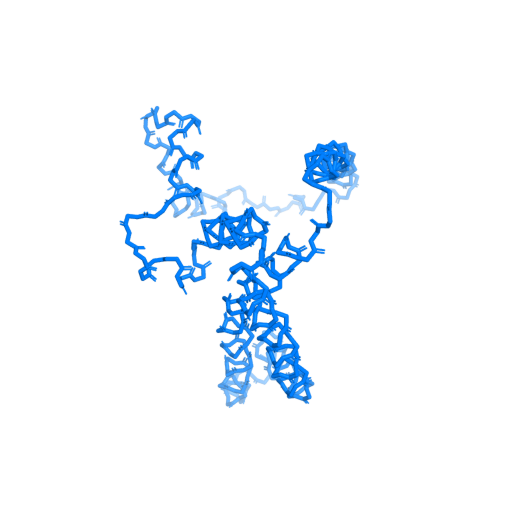. ALA A 1 76 ? 27.345 13.219 -19.573 1.00 70.06 76 ALA A C 1
ATOM 581 O O . ALA A 1 76 ? 27.190 14.129 -20.390 1.00 70.06 76 ALA A O 1
ATOM 582 N N . VAL A 1 77 ? 28.505 12.555 -19.480 1.00 67.19 77 VAL A N 1
ATOM 583 C CA . VAL A 1 77 ? 29.624 12.804 -20.404 1.00 67.19 77 VAL A CA 1
ATOM 584 C C . VAL A 1 77 ? 29.217 12.353 -21.812 1.00 67.19 77 VAL A C 1
ATOM 586 O O . VAL A 1 77 ? 29.094 11.161 -22.074 1.00 67.19 77 VAL A O 1
ATOM 589 N N . GLY A 1 78 ? 28.994 13.314 -22.714 1.00 67.12 78 GLY A N 1
ATOM 590 C CA . GLY A 1 78 ? 28.616 13.067 -24.114 1.00 67.12 78 GLY A CA 1
ATOM 591 C C . GLY A 1 78 ? 27.128 13.242 -24.441 1.00 67.12 78 GLY A C 1
ATOM 592 O O . GLY A 1 78 ? 26.745 13.042 -25.591 1.00 67.12 78 GLY A O 1
ATOM 593 N N . LEU A 1 79 ? 26.289 13.637 -23.476 1.00 70.06 79 LEU A N 1
ATOM 594 C CA . LEU A 1 79 ? 24.902 14.018 -23.756 1.00 70.06 79 LEU A CA 1
ATOM 595 C C . LEU A 1 79 ? 24.845 15.467 -24.245 1.00 70.06 79 LEU A C 1
ATOM 597 O O . LEU A 1 79 ? 25.248 16.388 -23.537 1.00 70.06 79 LEU A O 1
ATOM 601 N N . ASP A 1 80 ? 24.321 15.666 -25.452 1.00 72.00 80 ASP A N 1
ATOM 602 C CA . ASP A 1 80 ? 24.080 16.996 -25.998 1.00 72.00 80 ASP A CA 1
ATOM 603 C C . ASP A 1 80 ? 22.950 17.687 -25.199 1.00 72.00 80 ASP A C 1
ATOM 605 O O . ASP A 1 80 ? 21.840 17.141 -25.121 1.00 72.00 80 ASP A O 1
ATOM 609 N N . PRO A 1 81 ? 23.177 18.871 -24.593 1.00 68.31 81 PRO A N 1
ATOM 610 C CA . PRO A 1 81 ? 22.154 19.590 -23.827 1.00 68.31 81 PRO A CA 1
ATOM 611 C C . PRO A 1 81 ? 20.876 19.872 -24.632 1.00 68.31 81 PRO A C 1
ATOM 613 O O . PRO A 1 81 ? 19.791 20.005 -24.060 1.00 68.31 81 PRO A O 1
ATOM 616 N N . SER A 1 82 ? 20.980 19.914 -25.964 1.00 66.38 82 SER A N 1
ATOM 617 C CA . SER A 1 82 ? 19.851 20.123 -26.873 1.00 66.38 82 SER A CA 1
ATOM 618 C C . SER A 1 82 ? 18.816 18.985 -26.868 1.00 66.38 82 SER A C 1
ATOM 620 O O . SER A 1 82 ? 17.642 19.250 -27.136 1.00 66.38 82 SER A O 1
ATOM 622 N N . MET A 1 83 ? 19.176 17.755 -26.469 1.00 64.31 83 MET A N 1
ATOM 623 C CA . MET A 1 83 ? 18.207 16.658 -26.280 1.00 64.31 83 MET A CA 1
ATOM 624 C C . MET A 1 83 ? 17.229 16.922 -25.125 1.00 64.31 83 MET A C 1
ATOM 626 O O . MET A 1 83 ? 16.085 16.468 -25.163 1.00 64.31 83 MET A O 1
ATOM 630 N N . PHE A 1 84 ? 17.642 17.694 -24.117 1.00 64.31 84 PHE A N 1
ATOM 631 C CA . PHE A 1 84 ? 16.812 18.009 -22.951 1.00 64.31 84 PHE A CA 1
ATOM 632 C C . PHE A 1 84 ? 15.918 19.236 -23.154 1.00 64.31 84 PHE A C 1
ATOM 634 O O . PHE A 1 84 ? 14.937 19.392 -22.427 1.00 64.31 84 PHE A O 1
ATOM 641 N N . ASN A 1 85 ? 16.185 20.067 -24.169 1.00 63.91 85 ASN A N 1
ATOM 642 C CA . ASN A 1 85 ? 15.338 21.223 -24.483 1.00 63.91 85 ASN A CA 1
ATOM 643 C C . ASN A 1 85 ? 13.904 20.810 -24.850 1.00 63.91 85 ASN A C 1
ATOM 645 O O . ASN A 1 85 ? 12.960 21.471 -24.430 1.00 63.91 85 ASN A O 1
ATOM 649 N N . ASN A 1 86 ? 13.715 19.684 -25.548 1.00 59.72 86 ASN A N 1
ATOM 650 C CA . ASN A 1 86 ? 12.373 19.171 -25.860 1.00 59.72 86 ASN A CA 1
ATOM 651 C C . ASN A 1 86 ? 11.650 18.570 -24.641 1.00 59.72 86 ASN A C 1
ATOM 653 O O . ASN A 1 86 ? 10.422 18.529 -24.622 1.00 59.72 86 ASN A O 1
ATOM 657 N N . LEU A 1 87 ? 12.390 18.126 -23.616 1.00 56.25 87 LEU A N 1
ATOM 658 C CA . LEU A 1 87 ? 11.830 17.604 -22.362 1.00 56.25 87 LEU A CA 1
ATOM 659 C C . LEU A 1 87 ? 11.459 18.724 -21.385 1.00 56.25 87 LEU A C 1
ATOM 661 O O . LEU A 1 87 ? 10.485 18.578 -20.648 1.00 56.25 87 LEU A O 1
ATOM 665 N N . MET A 1 88 ? 12.194 19.840 -21.395 1.00 55.84 88 MET A N 1
ATOM 666 C CA . MET A 1 88 ? 11.840 21.039 -20.627 1.00 55.84 88 MET A CA 1
ATOM 667 C C . MET A 1 88 ? 10.616 21.767 -21.186 1.00 55.84 88 MET A C 1
ATOM 669 O O . MET A 1 88 ? 9.924 22.425 -20.421 1.00 55.84 88 MET A O 1
ATOM 673 N N . THR A 1 89 ? 10.320 21.648 -22.483 1.00 53.84 89 THR A N 1
ATOM 674 C CA . THR A 1 89 ? 9.131 22.277 -23.078 1.00 53.84 89 THR A CA 1
ATOM 675 C C . THR A 1 89 ? 7.868 21.432 -22.899 1.00 53.84 89 THR A C 1
ATOM 677 O O . THR A 1 89 ? 6.815 22.001 -22.620 1.00 53.84 89 THR A O 1
ATOM 680 N N . THR A 1 90 ? 7.957 20.095 -22.969 1.00 51.00 90 THR A N 1
ATOM 681 C CA . THR A 1 90 ? 6.812 19.181 -22.732 1.00 51.00 90 THR A CA 1
ATOM 682 C C . THR A 1 90 ? 6.529 18.914 -21.256 1.00 51.00 90 THR A C 1
ATOM 684 O O . THR A 1 90 ? 5.368 18.766 -20.889 1.00 51.00 90 THR A O 1
ATOM 687 N N . ASN A 1 91 ? 7.557 18.914 -20.401 1.00 44.41 91 ASN A N 1
ATOM 688 C CA . ASN A 1 91 ? 7.414 18.992 -18.946 1.00 44.41 91 ASN A CA 1
ATOM 689 C C . ASN A 1 91 ? 7.761 20.397 -18.460 1.00 44.41 91 ASN A C 1
ATOM 691 O O . ASN A 1 91 ? 8.408 20.558 -17.419 1.00 44.41 91 ASN A O 1
ATOM 695 N N . SER A 1 92 ? 7.284 21.416 -19.180 1.00 42.19 92 SER A N 1
ATOM 696 C CA . SER A 1 92 ? 6.880 22.632 -18.492 1.00 42.19 92 SER A CA 1
ATOM 697 C C . SER A 1 92 ? 5.836 22.164 -17.485 1.00 42.19 92 SER A C 1
ATOM 699 O O . SER A 1 92 ? 4.644 22.093 -17.768 1.00 42.19 92 SER A O 1
ATOM 701 N N . ILE A 1 93 ? 6.294 21.786 -16.291 1.00 46.91 93 ILE A N 1
ATOM 702 C CA . ILE A 1 93 ? 5.565 22.110 -15.089 1.00 46.91 93 ILE A CA 1
ATOM 703 C C . ILE A 1 93 ? 5.403 23.611 -15.259 1.00 46.91 93 ILE A C 1
ATOM 705 O O . ILE A 1 93 ? 6.312 24.376 -14.927 1.00 46.91 93 ILE A O 1
ATOM 709 N N . ASP A 1 94 ? 4.283 24.016 -15.868 1.00 41.88 94 ASP A N 1
ATOM 710 C CA . ASP A 1 94 ? 3.624 25.246 -15.509 1.00 41.88 94 ASP A CA 1
ATOM 711 C C . ASP A 1 94 ? 3.674 25.185 -13.998 1.00 41.88 94 ASP A C 1
ATOM 713 O O . ASP A 1 94 ? 2.988 24.398 -13.355 1.00 41.88 94 ASP A O 1
ATOM 717 N N . THR A 1 95 ? 4.668 25.856 -13.441 1.00 47.31 95 THR A N 1
ATOM 718 C CA . THR A 1 95 ? 4.676 26.271 -12.067 1.00 47.31 95 THR A CA 1
ATOM 719 C C . THR A 1 95 ? 3.766 27.466 -12.190 1.00 47.31 95 THR A C 1
ATOM 721 O O . THR A 1 95 ? 4.250 28.561 -12.492 1.00 47.31 95 THR A O 1
ATOM 724 N N . PRO A 1 96 ? 2.429 27.279 -12.116 1.00 41.44 96 PRO A N 1
ATOM 725 C CA . PRO A 1 96 ? 1.568 28.422 -12.220 1.00 41.44 96 PRO A CA 1
ATOM 726 C C . PRO A 1 96 ? 1.956 29.222 -10.984 1.00 41.44 96 PRO A C 1
ATOM 728 O O . PRO A 1 96 ? 2.078 28.671 -9.880 1.00 41.44 96 PRO A O 1
ATOM 731 N N . LYS A 1 97 ? 2.308 30.483 -11.224 1.00 44.22 97 LYS A N 1
ATOM 732 C CA . LYS A 1 97 ? 2.607 31.493 -10.215 1.00 44.22 97 LYS A CA 1
ATOM 733 C C . LYS A 1 97 ? 1.915 31.146 -8.895 1.00 44.22 97 LYS A C 1
ATOM 735 O O . LYS A 1 97 ? 0.693 31.082 -8.839 1.00 44.22 97 LYS A O 1
ATOM 740 N N . SER A 1 98 ? 2.719 30.880 -7.868 1.00 48.03 98 SER A N 1
ATOM 741 C CA . SER A 1 98 ? 2.287 30.874 -6.469 1.00 48.03 98 SER A CA 1
ATOM 742 C C . SER A 1 98 ? 1.030 30.060 -6.126 1.00 48.03 98 SER A C 1
ATOM 744 O O . SER A 1 98 ? 0.247 30.512 -5.298 1.00 48.03 98 SER A O 1
ATOM 746 N N . VAL A 1 99 ? 0.834 28.857 -6.674 1.00 50.88 99 VAL A N 1
ATOM 747 C CA . VAL A 1 99 ? -0.004 27.885 -5.946 1.00 50.88 99 VAL A CA 1
ATOM 748 C C . VAL A 1 99 ? 0.782 27.535 -4.685 1.00 50.88 99 VAL A C 1
ATOM 750 O O . VAL A 1 99 ? 1.877 26.964 -4.781 1.00 50.88 99 VAL A O 1
ATOM 753 N N . GLY A 1 100 ? 0.301 27.978 -3.521 1.00 63.62 100 GLY A N 1
ATOM 754 C CA . GLY A 1 100 ? 1.019 27.810 -2.260 1.00 63.62 100 GLY A CA 1
ATOM 755 C C . GLY A 1 100 ? 1.386 26.341 -2.050 1.00 63.62 100 GLY A C 1
ATOM 756 O O . GLY A 1 100 ? 0.650 25.447 -2.464 1.00 63.62 100 GLY A O 1
ATOM 757 N N . VAL A 1 101 ? 2.516 26.055 -1.395 1.00 67.06 101 VAL A N 1
ATOM 758 C CA . VAL A 1 101 ? 2.896 24.666 -1.057 1.00 67.06 101 VAL A CA 1
ATOM 759 C C . VAL A 1 101 ? 1.736 23.951 -0.351 1.00 67.06 101 VAL A C 1
ATOM 761 O O . VAL A 1 101 ? 1.475 22.785 -0.622 1.00 67.06 101 VAL A O 1
ATOM 764 N N . LEU A 1 102 ? 0.976 24.685 0.470 1.00 64.62 102 LEU A N 1
ATOM 765 C CA . LEU A 1 102 ? -0.242 24.205 1.118 1.00 64.62 102 LEU A CA 1
ATOM 766 C C . LEU A 1 102 ? -1.325 23.777 0.125 1.00 64.62 102 LEU A C 1
ATOM 768 O O . LEU A 1 102 ? -1.991 22.783 0.347 1.00 64.62 102 LEU A O 1
ATOM 772 N N . GLU A 1 103 ? -1.493 24.493 -0.972 1.00 66.69 103 GLU A N 1
ATOM 773 C CA . GLU A 1 103 ? -2.571 24.301 -1.938 1.00 66.69 103 GLU A CA 1
ATOM 774 C C . GLU A 1 103 ? -2.272 23.114 -2.868 1.00 66.69 103 GLU A C 1
ATOM 776 O O . GLU A 1 103 ? -3.163 22.325 -3.170 1.00 66.69 103 GLU A O 1
ATOM 781 N N . LYS A 1 104 ? -0.986 22.883 -3.182 1.00 67.44 104 LYS A N 1
ATOM 782 C CA . LYS A 1 104 ? -0.503 21.622 -3.781 1.00 67.44 104 LYS A CA 1
ATOM 783 C C . LYS A 1 104 ? -0.650 20.427 -2.844 1.00 67.44 104 LYS A C 1
ATOM 785 O O . LYS A 1 104 ? -0.951 19.325 -3.298 1.00 67.44 104 LYS A O 1
ATOM 790 N N . ILE A 1 105 ? -0.412 20.623 -1.546 1.00 67.12 105 ILE A N 1
ATOM 791 C CA . ILE A 1 105 ? -0.639 19.572 -0.552 1.00 67.12 105 ILE A CA 1
ATOM 792 C C . ILE A 1 105 ? -2.135 19.258 -0.499 1.00 67.12 105 ILE A C 1
ATOM 794 O O . ILE A 1 105 ? -2.489 18.096 -0.650 1.00 67.12 105 ILE A O 1
ATOM 798 N N . VAL A 1 106 ? -2.997 20.274 -0.379 1.00 68.56 106 VAL A N 1
ATOM 799 C CA . VAL A 1 106 ? -4.463 20.142 -0.305 1.00 68.56 106 VAL A CA 1
ATOM 800 C C . VAL A 1 106 ? -5.041 19.440 -1.538 1.00 68.56 106 VAL A C 1
ATOM 802 O O . VAL A 1 106 ? -5.827 18.507 -1.383 1.00 68.56 106 VAL A O 1
ATOM 805 N N . SER A 1 107 ? -4.614 19.806 -2.748 1.00 68.00 107 SER A N 1
ATOM 806 C CA . SER A 1 107 ? -5.078 19.147 -3.978 1.00 68.00 107 SER A CA 1
ATOM 807 C C . SER A 1 107 ? -4.537 17.725 -4.164 1.00 68.00 107 SER A C 1
ATOM 809 O O . SER A 1 107 ? -5.146 16.927 -4.864 1.00 68.00 107 SER A O 1
ATOM 811 N N . SER A 1 108 ? -3.419 17.376 -3.518 1.00 68.00 108 SER A N 1
ATOM 812 C CA . SER A 1 108 ? -2.885 16.004 -3.534 1.00 68.00 108 SER A CA 1
ATOM 813 C C . SER A 1 108 ? -3.567 15.094 -2.507 1.00 68.00 108 SER A C 1
ATOM 815 O O . SER A 1 108 ? -3.600 13.875 -2.678 1.00 68.00 108 SER A O 1
ATOM 817 N N . ILE A 1 109 ? -4.070 15.670 -1.412 1.00 67.94 109 ILE A N 1
ATOM 818 C CA . ILE A 1 109 ? -4.666 14.941 -0.282 1.00 67.94 109 ILE A CA 1
ATOM 819 C C . ILE A 1 109 ? -6.193 14.839 -0.368 1.00 67.94 109 ILE A C 1
ATOM 821 O O . ILE A 1 109 ? -6.779 14.042 0.362 1.00 67.94 109 ILE A O 1
ATOM 825 N N . SER A 1 110 ? -6.834 15.641 -1.220 1.00 68.69 110 SER A N 1
ATOM 826 C CA . SER A 1 110 ? -8.289 15.743 -1.325 1.00 68.69 110 SER A CA 1
ATOM 827 C C . SER A 1 110 ? -8.732 15.762 -2.779 1.00 68.69 110 SER A C 1
ATOM 829 O O . SER A 1 110 ? -8.077 16.356 -3.628 1.00 68.69 110 SER A O 1
ATOM 831 N N . VAL A 1 111 ? -9.888 15.160 -3.036 1.00 73.62 111 VAL A N 1
ATOM 832 C CA . VAL A 1 111 ? -10.579 15.197 -4.329 1.00 73.62 111 VAL A CA 1
ATOM 833 C C . VAL A 1 111 ? -11.941 15.863 -4.169 1.00 73.62 111 VAL A C 1
ATOM 835 O O . VAL A 1 111 ? -12.475 15.899 -3.057 1.00 73.62 111 VAL A O 1
ATOM 838 N N . GLY A 1 112 ? -12.474 16.420 -5.257 1.00 72.12 112 GLY A N 1
ATOM 839 C CA . GLY A 1 112 ? -13.777 17.092 -5.242 1.00 72.12 112 GLY A CA 1
ATOM 840 C C . GLY A 1 112 ? -14.939 16.103 -5.164 1.00 72.12 112 GLY A C 1
ATOM 841 O O . GLY A 1 112 ? -15.947 16.395 -4.525 1.00 72.12 112 GLY A O 1
ATOM 842 N N . ASP A 1 113 ? -14.752 14.910 -5.741 1.00 78.25 113 ASP A N 1
ATOM 843 C CA . ASP A 1 113 ? -15.792 13.894 -5.884 1.00 78.25 113 ASP A CA 1
ATOM 844 C C . ASP A 1 113 ? -15.362 12.512 -5.374 1.00 78.25 113 ASP A C 1
ATOM 846 O O . ASP A 1 113 ? -14.207 12.096 -5.465 1.00 78.25 113 ASP A O 1
ATOM 850 N N . PHE A 1 114 ? -16.329 11.733 -4.882 1.00 71.62 114 PHE A N 1
ATOM 851 C CA . PHE A 1 114 ? -16.072 10.385 -4.361 1.00 71.62 114 PHE A CA 1
ATOM 852 C C . PHE A 1 114 ? -15.552 9.413 -5.436 1.00 71.62 114 PHE A C 1
ATOM 854 O O . PHE A 1 114 ? -14.732 8.544 -5.146 1.00 71.62 114 PHE A O 1
ATOM 861 N N . SER A 1 115 ? -15.994 9.558 -6.687 1.00 79.06 115 SER A N 1
ATOM 862 C CA . SER A 1 115 ? -15.525 8.736 -7.812 1.00 79.06 115 SER A CA 1
ATOM 863 C C . SER A 1 115 ? -14.034 8.935 -8.091 1.00 79.06 115 SER A C 1
ATOM 865 O O . SER A 1 115 ? -13.343 7.988 -8.470 1.00 79.06 115 SER A O 1
ATOM 867 N N . GLU A 1 116 ? -13.514 10.137 -7.845 1.00 78.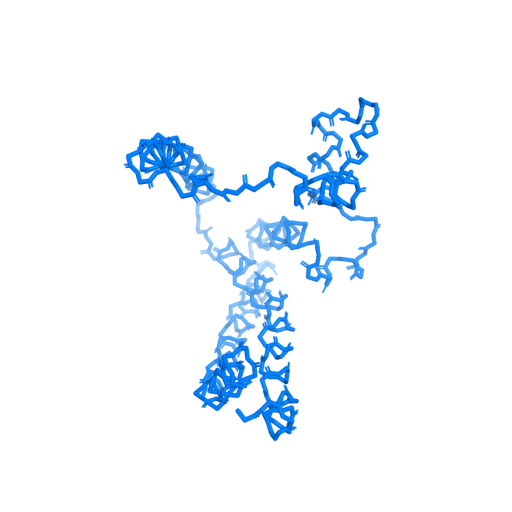50 116 GLU A N 1
ATOM 868 C CA . GLU A 1 116 ? -12.107 10.464 -8.042 1.00 78.50 116 GLU A CA 1
ATOM 869 C C . GLU A 1 116 ? -11.197 9.786 -7.015 1.00 78.50 116 GLU A C 1
ATOM 871 O O . GLU A 1 116 ? -10.028 9.559 -7.326 1.00 78.50 116 GLU A O 1
ATOM 876 N N . LEU A 1 117 ? -11.712 9.390 -5.842 1.00 77.88 117 LEU A N 1
ATOM 877 C CA . LEU A 1 117 ? -10.964 8.571 -4.874 1.00 77.88 117 LEU A CA 1
ATOM 878 C C . LEU A 1 117 ? -10.628 7.192 -5.443 1.00 77.88 117 LEU A C 1
ATOM 880 O O . LEU A 1 117 ? -9.593 6.618 -5.119 1.00 77.88 117 LEU A O 1
ATOM 884 N N . LEU A 1 118 ? -11.500 6.654 -6.298 1.00 78.50 118 LEU A N 1
ATOM 885 C CA . LEU A 1 118 ? -11.288 5.362 -6.950 1.00 78.50 118 LEU A CA 1
ATOM 886 C C . LEU A 1 118 ? -10.327 5.468 -8.141 1.00 78.50 118 LEU A C 1
ATOM 888 O O . LEU A 1 118 ? -9.969 4.452 -8.736 1.00 78.50 118 LEU A O 1
ATOM 892 N N . SER A 1 119 ? -9.893 6.680 -8.495 1.00 79.44 119 SER A N 1
ATOM 893 C CA . SER A 1 119 ? -8.872 6.879 -9.512 1.00 79.44 119 SER A CA 1
ATOM 894 C C . SER A 1 119 ? -7.490 6.568 -8.955 1.00 79.44 119 SER A C 1
ATOM 896 O O . SER A 1 119 ? -7.088 7.057 -7.898 1.00 79.44 119 SER A O 1
ATOM 898 N N . ARG A 1 120 ? -6.693 5.833 -9.735 1.00 71.69 120 ARG A N 1
ATOM 899 C CA . ARG A 1 120 ? -5.277 5.591 -9.430 1.00 71.69 120 ARG A CA 1
ATOM 900 C C . ARG A 1 120 ? -4.478 6.894 -9.301 1.00 71.69 120 ARG A C 1
ATOM 902 O O . ARG A 1 120 ? -3.504 6.927 -8.553 1.00 71.69 120 ARG A O 1
ATOM 909 N N . ASN A 1 121 ? -4.877 7.952 -10.010 1.00 79.50 121 ASN A N 1
ATOM 910 C CA . ASN A 1 121 ? -4.165 9.232 -9.983 1.00 79.50 121 ASN A CA 1
ATOM 911 C C . ASN A 1 121 ? -4.256 9.921 -8.613 1.00 79.50 121 ASN A C 1
ATOM 913 O O . ASN A 1 121 ? -3.352 10.669 -8.257 1.00 79.50 121 ASN A O 1
ATOM 917 N N .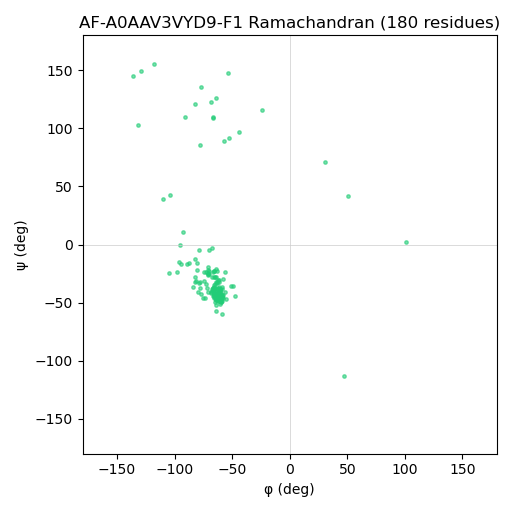 ASN A 1 122 ? -5.283 9.607 -7.818 1.00 84.19 122 ASN A N 1
ATOM 918 C CA . ASN A 1 122 ? -5.539 10.223 -6.516 1.00 84.19 122 ASN A CA 1
ATOM 919 C C . ASN A 1 122 ? -5.295 9.243 -5.361 1.00 84.19 122 ASN A C 1
ATOM 921 O O . ASN A 1 122 ? -6.022 9.216 -4.366 1.00 84.19 122 ASN A O 1
ATOM 925 N N . LEU A 1 123 ? -4.250 8.421 -5.484 1.00 85.88 123 LEU A N 1
ATOM 926 C CA . LEU A 1 123 ? -3.962 7.369 -4.512 1.00 85.88 123 LEU A CA 1
ATOM 927 C C . LEU A 1 123 ? -3.741 7.908 -3.092 1.00 85.88 123 LEU A C 1
ATOM 929 O O . LEU A 1 123 ? -4.139 7.277 -2.117 1.00 85.88 123 LEU A O 1
ATOM 933 N N . LEU A 1 124 ? -3.116 9.080 -2.967 1.00 86.62 124 LEU A N 1
ATOM 934 C CA . LEU A 1 124 ? -2.857 9.704 -1.672 1.00 86.62 124 LEU A CA 1
ATOM 935 C C . LEU A 1 124 ? -4.175 10.108 -0.985 1.00 86.62 124 LEU A C 1
ATOM 937 O O . LEU A 1 124 ? -4.368 9.800 0.193 1.00 86.62 124 LEU A O 1
ATOM 941 N N . ALA A 1 125 ? -5.116 10.688 -1.733 1.00 87.69 125 ALA A N 1
ATOM 942 C CA . ALA A 1 125 ? -6.458 10.986 -1.238 1.00 87.69 125 ALA A CA 1
ATOM 943 C C . ALA A 1 125 ? -7.212 9.711 -0.816 1.00 87.69 125 ALA A C 1
ATOM 945 O O . ALA A 1 125 ? -7.816 9.679 0.259 1.00 87.69 125 ALA A O 1
ATOM 946 N N . LEU A 1 126 ? -7.106 8.621 -1.589 1.00 90.12 126 LEU A N 1
ATOM 947 C CA . LEU A 1 126 ? -7.679 7.320 -1.217 1.00 90.12 126 LEU A CA 1
ATOM 948 C C . LEU A 1 126 ? -7.092 6.784 0.096 1.00 90.12 126 LEU A C 1
ATOM 950 O O . LEU A 1 126 ? -7.833 6.283 0.944 1.00 90.12 126 LEU A O 1
ATOM 954 N N . ILE A 1 127 ? -5.774 6.891 0.287 1.00 90.31 127 ILE A N 1
ATOM 955 C CA . ILE A 1 127 ? -5.099 6.479 1.526 1.00 90.31 127 ILE A CA 1
ATOM 956 C C . ILE A 1 127 ? -5.668 7.255 2.717 1.00 90.31 127 ILE A C 1
ATOM 958 O O . ILE A 1 127 ? -6.045 6.645 3.717 1.00 90.31 127 ILE A O 1
ATOM 962 N N . LEU A 1 128 ? -5.783 8.579 2.607 1.00 88.56 128 LEU A N 1
ATOM 963 C CA . LEU A 1 128 ? -6.330 9.417 3.676 1.00 88.56 128 LEU A CA 1
ATOM 964 C C . LEU A 1 128 ? -7.792 9.101 3.975 1.00 88.56 128 LEU A C 1
ATOM 966 O O . LEU A 1 128 ? -8.158 8.950 5.140 1.00 88.56 128 LEU A O 1
ATOM 970 N N . PHE A 1 129 ? -8.611 8.918 2.944 1.00 89.94 129 PHE A N 1
ATOM 971 C CA . PHE A 1 129 ? -9.994 8.492 3.116 1.00 89.94 129 PHE A CA 1
ATOM 972 C C . PHE A 1 129 ? -10.088 7.135 3.835 1.00 89.94 129 PHE A C 1
ATOM 974 O O . PHE A 1 129 ? -10.852 6.979 4.787 1.00 89.94 129 PHE A O 1
ATOM 981 N N . SER A 1 130 ? -9.246 6.172 3.454 1.00 92.38 130 SER A N 1
ATOM 982 C CA . SER A 1 130 ? -9.173 4.848 4.091 1.00 92.38 130 SER A CA 1
ATOM 983 C C . SER A 1 130 ? -8.759 4.940 5.562 1.00 92.38 130 SER A C 1
ATOM 985 O O . SER A 1 130 ? -9.300 4.221 6.404 1.00 92.38 130 SER A O 1
ATOM 987 N N . ILE A 1 131 ? -7.839 5.857 5.889 1.00 90.38 131 ILE A N 1
ATOM 988 C CA . ILE A 1 131 ? -7.442 6.171 7.267 1.00 90.38 131 ILE A CA 1
ATOM 989 C C . ILE A 1 131 ? -8.632 6.706 8.064 1.00 90.38 131 ILE A C 1
ATOM 991 O O . ILE A 1 131 ? -8.868 6.237 9.178 1.00 90.38 131 ILE A O 1
ATOM 995 N N . LEU A 1 132 ? -9.398 7.646 7.503 1.00 89.88 132 LEU A N 1
ATOM 996 C CA . LEU A 1 132 ? -10.575 8.222 8.159 1.00 89.88 132 LEU A CA 1
ATOM 997 C C . LEU A 1 132 ? -11.667 7.174 8.401 1.00 89.88 132 LEU A C 1
ATOM 999 O O . LEU A 1 132 ? -12.216 7.119 9.500 1.00 89.88 132 LEU A O 1
ATOM 1003 N N . ILE A 1 133 ? -11.937 6.301 7.425 1.00 92.50 133 ILE A N 1
ATOM 1004 C CA . ILE A 1 133 ? -12.895 5.193 7.571 1.00 92.50 133 ILE A CA 1
ATOM 1005 C C . ILE A 1 133 ? -12.429 4.192 8.634 1.00 92.50 133 ILE A C 1
ATOM 1007 O O . ILE A 1 133 ? -13.213 3.798 9.504 1.00 92.50 133 ILE A O 1
ATOM 1011 N N . GLY A 1 134 ? -11.151 3.804 8.613 1.00 91.06 134 GLY A N 1
ATOM 1012 C CA . GLY A 1 134 ? -10.578 2.922 9.629 1.00 91.06 134 GLY A CA 1
ATOM 1013 C C . GLY A 1 134 ? -10.643 3.537 11.029 1.00 91.06 134 GLY A C 1
ATOM 1014 O O . GLY A 1 134 ? -11.032 2.868 11.987 1.00 91.06 134 GLY A O 1
ATOM 1015 N N . PHE A 1 135 ? -10.336 4.831 11.148 1.00 89.81 135 PHE A N 1
ATOM 1016 C CA . PHE A 1 135 ? -10.410 5.566 12.409 1.00 89.81 135 PHE A CA 1
ATOM 1017 C C . PHE A 1 135 ? -11.853 5.696 12.910 1.00 89.81 135 PHE A C 1
ATOM 1019 O O . PHE A 1 135 ? -12.104 5.428 14.083 1.00 89.81 135 PHE A O 1
ATOM 1026 N N . GLY A 1 136 ? -12.802 6.026 12.027 1.00 90.19 136 GLY A N 1
ATOM 1027 C CA . GLY A 1 136 ? -14.238 6.060 12.318 1.00 90.19 136 GLY A CA 1
ATOM 1028 C C . GLY A 1 136 ? -14.739 4.723 12.865 1.00 90.19 136 GLY A C 1
ATOM 1029 O O . GLY A 1 136 ? -15.360 4.667 13.922 1.00 90.19 136 GLY A O 1
ATOM 1030 N N . THR A 1 137 ? -14.354 3.628 12.212 1.00 90.81 137 THR A N 1
ATOM 1031 C CA . THR A 1 137 ? -14.686 2.264 12.651 1.00 90.81 137 THR A CA 1
ATOM 1032 C C . THR A 1 137 ? -14.132 1.959 14.045 1.00 90.81 137 THR A C 1
ATOM 1034 O O . THR A 1 137 ? -14.842 1.415 14.891 1.00 90.81 137 THR A O 1
ATOM 1037 N N . MET A 1 138 ? -12.879 2.347 14.309 1.00 88.25 138 MET A N 1
ATOM 1038 C CA . MET A 1 138 ? -12.213 2.149 15.600 1.00 88.25 138 MET A CA 1
ATOM 1039 C C . MET A 1 138 ? -12.908 2.925 16.733 1.00 88.25 138 MET A C 1
ATOM 1041 O O . MET A 1 138 ? -13.118 2.380 17.821 1.00 88.25 138 MET A O 1
ATOM 1045 N N . ILE A 1 139 ? -13.291 4.189 16.507 1.00 89.75 139 ILE A N 1
ATOM 1046 C CA . ILE A 1 139 ? -13.942 5.015 17.542 1.00 89.75 139 ILE A CA 1
ATOM 1047 C C . ILE A 1 139 ? -15.404 4.621 17.794 1.00 89.75 139 ILE A C 1
ATOM 1049 O O . ILE A 1 139 ? -15.898 4.839 18.901 1.00 89.75 139 ILE A O 1
ATOM 1053 N N . SER A 1 140 ? -16.071 3.983 16.826 1.00 88.00 140 SER A N 1
ATOM 1054 C CA . SER A 1 140 ? -17.433 3.442 16.965 1.00 88.00 140 SER A CA 1
ATOM 1055 C C . SER A 1 140 ? -17.531 2.218 17.889 1.00 88.00 140 SER A C 1
ATOM 1057 O O . SER A 1 140 ? -18.638 1.749 18.165 1.00 88.00 140 SER A O 1
ATOM 1059 N N . LYS A 1 141 ? -16.400 1.702 18.401 1.00 85.44 141 LYS A N 1
ATOM 1060 C CA . LYS A 1 141 ? -16.317 0.607 19.385 1.00 85.44 141 LYS A CA 1
ATOM 1061 C C . LYS A 1 141 ? -17.213 -0.581 19.010 1.00 85.44 141 LYS A C 1
ATOM 1063 O O . LYS A 1 141 ? -16.961 -1.266 18.026 1.00 85.44 141 LYS A O 1
ATOM 1068 N N . GLU A 1 142 ? -18.256 -0.842 19.796 1.00 86.19 142 GLU A N 1
ATOM 1069 C CA . GLU A 1 142 ? -19.135 -2.000 19.646 1.00 86.19 142 GLU A CA 1
ATOM 1070 C C . GLU A 1 142 ? -19.938 -1.974 18.342 1.00 86.19 142 GLU A C 1
ATOM 1072 O O . GLU A 1 142 ? -20.031 -2.999 17.672 1.00 86.19 142 GLU A O 1
ATOM 1077 N N . GLN A 1 143 ? -20.403 -0.795 17.918 1.00 89.25 143 GLN A N 1
ATOM 1078 C CA . GLN A 1 143 ? -21.108 -0.616 16.643 1.00 89.25 143 GLN A CA 1
ATOM 1079 C C . GLN A 1 143 ? -20.160 -0.773 15.440 1.00 89.25 143 GLN A C 1
ATOM 1081 O O . GLN A 1 143 ? -20.583 -1.171 14.358 1.00 89.25 143 GLN A O 1
ATOM 1086 N N . GLY A 1 144 ? -18.861 -0.517 15.635 1.00 88.00 144 GLY A N 1
ATOM 1087 C CA . GLY A 1 144 ? -17.829 -0.656 14.605 1.00 88.00 144 GLY A CA 1
ATOM 1088 C C . GLY A 1 144 ? -17.342 -2.091 14.374 1.00 88.00 144 GLY A C 1
ATOM 1089 O O . GLY A 1 144 ? -16.746 -2.360 13.333 1.00 88.00 144 GLY A O 1
ATOM 1090 N N . LYS A 1 145 ? -17.604 -3.039 15.289 1.00 88.62 145 LYS A N 1
ATOM 1091 C CA . LYS A 1 145 ? -17.045 -4.407 15.221 1.00 88.62 145 LYS A CA 1
ATOM 1092 C C . LYS A 1 145 ? -17.418 -5.156 13.940 1.00 88.62 145 LYS A C 1
ATOM 1094 O O . LYS A 1 145 ? -16.553 -5.776 13.322 1.00 88.62 145 LYS A O 1
ATOM 1099 N N . ALA A 1 146 ? -18.686 -5.089 13.529 1.00 92.62 146 ALA A N 1
ATOM 1100 C CA . ALA A 1 146 ? -19.150 -5.750 12.308 1.00 92.62 146 ALA A CA 1
ATOM 1101 C C . ALA A 1 146 ? -18.436 -5.189 11.066 1.00 92.62 146 ALA A C 1
ATOM 1103 O O . ALA A 1 146 ? -17.975 -5.942 10.210 1.00 92.62 146 ALA A O 1
ATOM 1104 N N . PHE A 1 147 ? -18.265 -3.866 11.014 1.00 93.31 147 PHE A N 1
ATOM 1105 C CA . PHE A 1 147 ? -17.578 -3.202 9.913 1.00 93.31 147 PHE A CA 1
ATOM 1106 C C . PHE A 1 147 ? -16.061 -3.462 9.929 1.00 93.31 147 PHE A C 1
ATOM 1108 O O . PHE A 1 147 ? -15.473 -3.708 8.881 1.00 93.31 147 PHE A O 1
ATOM 1115 N N . ALA A 1 148 ? -15.422 -3.522 11.102 1.00 92.06 148 ALA A N 1
ATOM 1116 C CA . ALA A 1 148 ? -14.015 -3.912 11.232 1.00 92.06 148 ALA A CA 1
ATOM 1117 C C . ALA A 1 148 ? -13.761 -5.345 10.725 1.00 92.06 148 ALA A C 1
ATOM 1119 O O . ALA A 1 148 ? -12.780 -5.593 10.017 1.00 92.06 148 ALA A O 1
ATOM 1120 N N . SER A 1 149 ? -14.670 -6.279 11.033 1.00 93.38 149 SER A N 1
ATOM 1121 C CA . SER A 1 149 ? -14.621 -7.655 10.522 1.00 93.38 149 SER A CA 1
ATOM 1122 C C . SER A 1 149 ? -14.825 -7.711 9.003 1.00 93.38 149 SER A C 1
ATOM 1124 O O . SER A 1 149 ? -14.097 -8.429 8.311 1.00 93.38 149 SER A O 1
ATOM 1126 N N . PHE A 1 150 ? -15.741 -6.898 8.466 1.00 95.25 150 PHE A N 1
ATOM 1127 C CA . PHE A 1 150 ? -15.919 -6.735 7.022 1.00 95.25 150 PHE A CA 1
ATOM 1128 C C . PHE A 1 150 ? -14.648 -6.207 6.345 1.00 95.25 150 PHE A C 1
ATOM 1130 O O . PHE A 1 150 ? -14.195 -6.801 5.370 1.00 95.25 150 PHE A O 1
ATOM 1137 N N . LEU A 1 151 ? -14.023 -5.156 6.886 1.00 94.75 151 LEU A N 1
ATOM 1138 C CA . LEU A 1 151 ? -12.776 -4.599 6.354 1.00 94.75 151 LEU A CA 1
ATOM 1139 C C . LEU A 1 151 ? -11.640 -5.634 6.356 1.00 94.75 151 LEU A C 1
ATOM 1141 O O . LEU A 1 151 ? -10.914 -5.754 5.371 1.00 94.75 151 LEU A O 1
ATOM 1145 N N . SER A 1 152 ? -11.499 -6.406 7.438 1.00 94.38 152 SER A N 1
ATOM 1146 C CA . SER A 1 152 ? -10.489 -7.472 7.548 1.00 94.38 152 SER A CA 1
ATOM 1147 C C . SER A 1 152 ? -10.735 -8.618 6.557 1.00 94.38 152 SER A C 1
ATOM 1149 O O . SER A 1 152 ? -9.813 -9.091 5.882 1.00 94.38 152 SER A O 1
ATOM 1151 N N . SER A 1 153 ? -11.997 -9.022 6.403 1.00 95.25 153 SER A N 1
ATOM 1152 C CA . SER A 1 153 ? -12.400 -10.030 5.418 1.00 95.25 153 SER A CA 1
ATOM 1153 C C . SER A 1 153 ? -12.151 -9.530 3.995 1.00 95.25 153 SER A C 1
ATOM 1155 O O . SER A 1 153 ? -11.570 -10.248 3.182 1.00 95.25 153 SER A O 1
ATOM 1157 N N . GLY A 1 154 ? -12.499 -8.272 3.713 1.00 94.69 154 GLY A N 1
ATOM 1158 C CA . GLY A 1 154 ? -12.239 -7.605 2.440 1.00 94.69 154 GLY A CA 1
ATOM 1159 C C . GLY A 1 154 ? -10.751 -7.545 2.107 1.00 94.69 154 GLY A C 1
ATOM 1160 O O . GLY A 1 154 ? -10.368 -7.888 0.989 1.00 94.69 154 GLY A O 1
ATOM 1161 N N . ALA A 1 155 ? -9.891 -7.222 3.078 1.00 94.69 155 ALA A N 1
ATOM 1162 C CA . ALA A 1 155 ? -8.439 -7.238 2.890 1.00 94.69 155 ALA A CA 1
ATOM 1163 C C . ALA A 1 155 ? -7.939 -8.648 2.540 1.00 94.69 155 ALA A C 1
ATOM 1165 O O . ALA A 1 155 ? -7.192 -8.823 1.578 1.00 94.69 155 ALA A O 1
ATOM 1166 N N . THR A 1 156 ? -8.418 -9.667 3.257 1.00 95.12 156 THR A N 1
ATOM 1167 C CA . THR A 1 156 ? -8.049 -11.071 3.017 1.00 95.12 156 THR A CA 1
ATOM 1168 C C . THR A 1 156 ? -8.487 -11.558 1.632 1.00 95.12 156 THR A C 1
ATOM 1170 O O . THR A 1 156 ? -7.705 -12.190 0.918 1.00 95.12 156 THR A O 1
ATOM 1173 N N . VAL A 1 157 ? -9.723 -11.258 1.223 1.00 95.75 157 VAL A N 1
ATOM 1174 C CA . VAL A 1 157 ? -10.246 -11.615 -0.107 1.00 95.75 157 VAL A CA 1
ATOM 1175 C C . VAL A 1 157 ? -9.457 -10.898 -1.198 1.00 95.75 157 VAL A C 1
ATOM 1177 O O . VAL A 1 157 ? -9.015 -11.535 -2.152 1.00 95.75 157 VAL A O 1
ATOM 1180 N N . THR A 1 158 ? -9.203 -9.601 -1.025 1.00 94.25 158 THR A N 1
ATOM 1181 C CA . THR A 1 158 ? -8.438 -8.802 -1.990 1.00 94.25 158 THR A CA 1
ATOM 1182 C C . THR A 1 158 ? -7.017 -9.344 -2.155 1.00 94.25 158 THR A C 1
ATOM 1184 O O . THR A 1 158 ? -6.548 -9.497 -3.281 1.00 94.25 158 THR A O 1
ATOM 1187 N N . MET A 1 159 ? -6.361 -9.744 -1.060 1.00 93.12 159 MET A N 1
ATOM 1188 C CA . MET A 1 159 ? -5.054 -10.410 -1.102 1.00 93.12 159 MET A CA 1
ATOM 1189 C C . MET A 1 159 ? -5.087 -11.738 -1.870 1.00 93.12 159 MET A C 1
ATOM 1191 O O . MET A 1 159 ? -4.177 -12.019 -2.650 1.00 93.12 159 MET A O 1
ATOM 1195 N N . LYS A 1 160 ? -6.140 -12.552 -1.710 1.00 94.25 160 LYS A N 1
ATOM 1196 C CA . LYS A 1 160 ? -6.299 -13.784 -2.503 1.00 94.25 160 LYS A CA 1
ATOM 1197 C C . LYS A 1 160 ? -6.441 -13.491 -3.996 1.00 94.25 160 LYS A C 1
ATOM 1199 O O . LYS A 1 160 ? -5.830 -14.192 -4.798 1.00 94.25 160 LYS A O 1
ATOM 1204 N N . VAL A 1 161 ? -7.192 -12.456 -4.369 1.00 93.50 161 VAL A N 1
ATOM 1205 C CA . VAL A 1 161 ? -7.319 -12.033 -5.775 1.00 93.50 161 VAL A CA 1
ATOM 1206 C C . VAL A 1 161 ? -5.967 -11.580 -6.332 1.00 93.50 161 VAL A C 1
ATOM 1208 O O . VAL A 1 161 ? -5.596 -11.988 -7.431 1.00 93.50 161 VAL A O 1
ATOM 1211 N N . VAL A 1 162 ? -5.183 -10.819 -5.559 1.00 93.44 162 VAL A N 1
ATOM 1212 C CA . VAL A 1 162 ? -3.815 -10.441 -5.956 1.00 93.44 162 VAL A CA 1
ATOM 1213 C C . VAL A 1 162 ? -2.937 -11.673 -6.180 1.00 93.44 162 VAL A C 1
ATOM 1215 O O . VAL A 1 162 ? -2.239 -11.729 -7.188 1.00 93.44 162 VAL A O 1
ATOM 1218 N N . ASN A 1 163 ? -3.015 -12.691 -5.319 1.00 91.50 163 ASN A N 1
ATOM 1219 C CA . ASN A 1 163 ? -2.265 -13.936 -5.516 1.00 91.50 163 ASN A CA 1
ATOM 1220 C C . ASN A 1 163 ? -2.658 -14.658 -6.813 1.00 91.50 163 ASN A C 1
ATOM 1222 O O . ASN A 1 163 ? -1.781 -15.152 -7.517 1.00 91.50 163 ASN A O 1
ATOM 1226 N N . ILE A 1 164 ? -3.949 -14.679 -7.164 1.00 92.50 164 ILE A N 1
ATOM 1227 C CA . ILE A 1 164 ? -4.428 -15.250 -8.436 1.00 92.50 164 ILE A CA 1
ATOM 1228 C C . ILE A 1 164 ? -3.807 -14.509 -9.626 1.00 92.50 164 ILE A C 1
ATOM 1230 O O . ILE A 1 164 ? -3.295 -15.143 -10.546 1.00 92.50 164 ILE A O 1
ATOM 1234 N N . ILE A 1 165 ? -3.788 -13.175 -9.593 1.00 91.56 165 ILE A N 1
ATOM 1235 C CA . ILE A 1 165 ? -3.161 -12.364 -10.649 1.00 91.56 165 ILE A CA 1
ATOM 1236 C C . ILE A 1 165 ? -1.645 -12.598 -10.687 1.00 91.56 165 ILE A C 1
ATOM 1238 O O . ILE A 1 165 ? -1.051 -12.633 -11.764 1.00 91.56 165 ILE A O 1
ATOM 1242 N N . MET A 1 166 ? -1.015 -12.829 -9.534 1.00 91.25 166 MET A N 1
ATOM 1243 C CA . MET A 1 166 ? 0.418 -13.103 -9.443 1.00 91.25 166 MET A CA 1
ATOM 1244 C C . MET A 1 166 ? 0.818 -14.420 -10.129 1.00 91.25 166 MET A C 1
ATOM 1246 O O . MET A 1 166 ? 1.920 -14.505 -10.664 1.00 91.25 166 MET A O 1
ATOM 1250 N N . TYR A 1 167 ? -0.071 -15.418 -10.213 1.00 91.25 167 TYR A N 1
ATOM 1251 C CA . TYR A 1 167 ? 0.180 -16.620 -11.026 1.00 91.25 167 TYR A CA 1
ATOM 1252 C C . TYR A 1 167 ? 0.292 -16.314 -12.527 1.00 91.25 167 TYR A C 1
ATOM 1254 O O . TYR A 1 167 ? 1.002 -17.017 -13.242 1.00 91.25 167 TYR A O 1
ATOM 1262 N N . TYR A 1 168 ? -0.366 -15.255 -13.007 1.00 88.81 168 TYR A N 1
ATOM 1263 C CA . TYR A 1 168 ? -0.256 -14.782 -14.391 1.00 88.81 168 TYR A CA 1
ATOM 1264 C C . TYR A 1 168 ? 0.986 -13.892 -14.622 1.00 88.81 168 TYR A C 1
ATOM 1266 O O . TYR A 1 168 ? 1.384 -13.662 -15.767 1.00 88.81 168 TYR A O 1
ATOM 1274 N N . ALA A 1 169 ? 1.654 -13.436 -13.555 1.00 88.75 169 ALA A N 1
ATOM 1275 C CA . ALA A 1 169 ? 2.805 -12.534 -13.635 1.00 88.75 169 ALA A CA 1
ATOM 1276 C C . ALA A 1 169 ? 3.973 -13.039 -14.504 1.00 88.75 169 ALA A C 1
ATOM 1278 O O . ALA A 1 169 ? 4.506 -12.223 -15.256 1.00 88.75 169 ALA A O 1
ATOM 1279 N N . PRO A 1 170 ? 4.372 -14.329 -14.493 1.00 87.19 170 PRO A N 1
ATOM 1280 C CA . PRO A 1 170 ? 5.464 -14.809 -15.345 1.00 87.19 170 PRO A CA 1
ATOM 1281 C C . PRO A 1 170 ? 5.192 -14.590 -16.840 1.00 87.19 170 PRO A C 1
ATOM 1283 O O . PRO A 1 170 ? 6.087 -14.209 -17.591 1.00 87.19 170 PRO A O 1
ATOM 1286 N N . ILE A 1 171 ? 3.936 -14.774 -17.258 1.00 86.94 171 ILE A N 1
ATOM 1287 C CA . ILE A 1 171 ? 3.497 -14.600 -18.648 1.00 86.94 171 ILE A CA 1
ATOM 1288 C C . ILE A 1 171 ? 3.402 -13.107 -18.981 1.00 86.94 171 ILE A C 1
ATOM 1290 O O . ILE A 1 171 ? 3.917 -12.668 -20.009 1.00 86.94 171 ILE A O 1
ATOM 1294 N N . GLY A 1 172 ? 2.794 -12.313 -18.093 1.00 84.81 172 GLY A N 1
ATOM 1295 C CA . GLY A 1 172 ? 2.644 -10.868 -18.270 1.00 84.81 172 GLY A CA 1
ATOM 1296 C C . GLY A 1 172 ? 3.979 -10.119 -18.324 1.00 84.81 172 GLY A C 1
ATOM 1297 O O . GLY A 1 172 ? 4.190 -9.303 -19.220 1.00 84.81 172 GLY A O 1
ATOM 1298 N N . LEU A 1 173 ? 4.904 -10.426 -17.410 1.00 85.75 173 LEU A N 1
ATOM 1299 C CA . LEU A 1 173 ? 6.245 -9.834 -17.380 1.00 85.75 173 LEU A CA 1
ATOM 1300 C C . LEU A 1 173 ? 7.089 -10.294 -18.570 1.00 85.75 173 LEU A C 1
ATOM 1302 O O . LEU A 1 173 ? 7.761 -9.467 -19.180 1.00 85.75 173 LEU A O 1
ATOM 1306 N N . GLY A 1 174 ? 7.019 -11.576 -18.947 1.00 84.50 174 GLY A N 1
ATOM 1307 C CA . GLY A 1 174 ? 7.703 -12.085 -20.138 1.00 84.50 174 GLY A CA 1
ATOM 1308 C C . GLY A 1 174 ? 7.256 -11.364 -21.413 1.00 84.50 174 GLY A C 1
ATOM 1309 O O . GLY A 1 174 ? 8.090 -10.922 -22.201 1.00 84.50 174 GLY A O 1
ATOM 1310 N N . ALA A 1 175 ? 5.947 -11.162 -21.573 1.00 84.12 175 ALA A N 1
ATOM 1311 C CA . ALA A 1 175 ? 5.376 -10.408 -22.685 1.00 84.12 175 ALA A CA 1
ATOM 1312 C C . ALA A 1 175 ? 5.750 -8.913 -22.658 1.00 84.12 175 ALA A C 1
ATOM 1314 O O . ALA A 1 175 ? 6.025 -8.328 -23.706 1.00 84.12 175 ALA A O 1
ATOM 1315 N N . TYR A 1 176 ? 5.793 -8.303 -21.470 1.00 83.12 176 TYR A N 1
ATOM 1316 C CA . TYR A 1 176 ? 6.208 -6.910 -21.290 1.00 83.12 176 TYR A CA 1
ATOM 1317 C C . TYR A 1 176 ? 7.678 -6.699 -21.677 1.00 83.12 176 TYR A C 1
ATOM 1319 O O . TYR A 1 176 ? 7.980 -5.847 -22.511 1.00 83.12 176 TYR A O 1
ATOM 1327 N N . PHE A 1 177 ? 8.596 -7.508 -21.141 1.00 82.19 177 PHE A N 1
ATOM 1328 C CA . PHE A 1 177 ? 10.020 -7.403 -21.468 1.00 82.19 177 PHE A CA 1
ATOM 1329 C C . PHE A 1 177 ? 10.303 -7.728 -22.937 1.00 82.19 177 PHE A C 1
ATOM 1331 O O . PHE A 1 177 ? 11.108 -7.040 -23.559 1.00 82.19 177 PHE A O 1
ATOM 1338 N N . ALA A 1 178 ? 9.601 -8.706 -23.518 1.00 82.19 178 ALA A N 1
ATOM 1339 C CA . ALA A 1 178 ? 9.709 -9.008 -24.944 1.00 82.19 178 ALA A CA 1
ATOM 1340 C C . ALA A 1 178 ? 9.283 -7.830 -25.835 1.00 82.19 178 ALA A C 1
ATOM 1342 O O . ALA A 1 178 ? 9.839 -7.665 -26.914 1.00 82.19 178 ALA A O 1
ATOM 1343 N N . ASN A 1 179 ? 8.326 -7.006 -25.396 1.00 77.56 179 ASN A N 1
ATOM 1344 C CA . ASN A 1 179 ? 7.909 -5.812 -26.129 1.00 77.56 179 ASN A CA 1
ATOM 1345 C C . ASN A 1 179 ? 8.889 -4.635 -25.975 1.00 77.56 179 ASN A C 1
ATOM 1347 O O . ASN A 1 179 ? 9.107 -3.904 -26.932 1.00 77.56 179 ASN A O 1
ATOM 1351 N N . VAL A 1 180 ? 9.470 -4.453 -24.785 1.00 75.75 180 VAL A N 1
ATOM 1352 C CA . VAL A 1 180 ? 10.378 -3.328 -24.492 1.00 75.75 180 VAL A CA 1
ATOM 1353 C C . VAL A 1 180 ? 11.787 -3.552 -25.059 1.00 75.75 180 VAL A C 1
ATOM 1355 O O . VAL A 1 180 ? 12.457 -2.589 -25.420 1.00 75.75 180 VAL A O 1
ATOM 1358 N N . ILE A 1 181 ? 12.248 -4.805 -25.121 1.00 73.75 181 ILE A N 1
ATOM 1359 C CA . ILE A 1 181 ? 13.622 -5.166 -25.520 1.00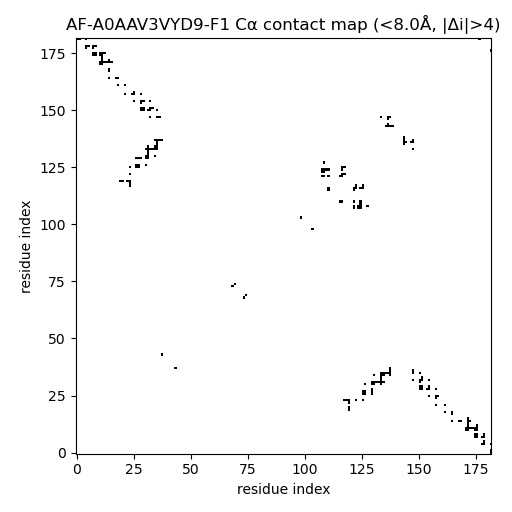 73.75 181 ILE A CA 1
ATOM 1360 C C . ILE A 1 181 ? 13.688 -5.747 -26.950 1.00 73.75 181 ILE A C 1
ATOM 1362 O O . ILE A 1 181 ? 14.755 -5.715 -27.564 1.00 73.75 181 ILE A O 1
ATOM 1366 N N . GLY A 1 182 ? 12.590 -6.324 -27.461 1.00 57.84 182 GLY A N 1
ATOM 1367 C CA . GLY A 1 182 ? 12.562 -7.197 -28.650 1.00 57.84 182 GLY A CA 1
ATOM 1368 C C . GLY A 1 182 ? 12.208 -6.558 -29.989 1.00 57.84 182 GLY A C 1
ATOM 1369 O O . GLY A 1 182 ? 11.567 -5.491 -30.024 1.00 57.84 182 GLY A O 1
#

Radius of gyration: 21.97 Å; Cα contacts (8 Å, |Δi|>4): 129; chains: 1; bounding box: 53×48×57 Å

Sequence (182 aa):
MGDKAKIFAPLGNLFLNLIFTMLVPIVFFSIASAIANMDKSKRLGRIFIITLITFGITAIISGIIGVISFKMFNPAVGLDPSMFNNLMTTNSIDTPKSVGVLEKIVSSISVGDFSELLSRNNLLALILFSILIGFGTMISKEQGKAFASFLSSGATVTMKVVNIIMYYAPIGLGAYFANVIG